Protein AF-A0A7C6IT35-F1 (afdb_monomer_lite)

Radius of gyration: 22.4 Å; chains: 1; bounding box: 52×46×60 Å

Secondary structure (DSSP, 8-state):
-TTHHHHHHSS-----SHHHHHHHHHHHHHHHHHHHHS--SSHHHHHHHH-GGGGGGSPPTTSPP-EEEEETTEEEEE-GGG-SS--HHHHHHHTTHHHHHTTT---EEEEEESB-EEEEEEEE---SSSSSTT-EEEEEEEESSBBSSSBHHHHTTT-SEEEEEE--TTTHHHHTHHHHHHHTTPPP-PPPPPPPPPS-EEEEEEESSEEEEESS--SSEEEETTEEEEES--SSPEEEEEEESSSEEEEEEEEETTS-TT--EEEEEEE-TT-EEEEEEEE-TTTSSEEEEE-

Foldseek 3Di:
DQLCCCQQALFGDDAPDLVSLVVRVVSVQQLVVVVVVDPDPHNNVVCCVVVVCSLQPFAAQPDDFAEWEDDPPDIDGDGPVNDPRHNPPVNVVVVCLVVVVVVVDADEQEFAFQQWEFRHFYFDDDPPDSHQNVGDGPGTDTDRQHQSYDHPVRSCVSDHHYDYDHHHPVCSCVRCVVVVCVVVVHDDDRDDDDDDNAPKKKKKFKDDQKFKDWPDADPDWDDDTRIIMHGPDDQDKIKIKIFGNAWFKMKMWMWMSQAPGPDTDMDIDTDHHRDIWIWIWGDDPPPGIIDIGTD

Sequence (295 aa):
PKSYYPWAGGTTPPDDSLAGSFASLFVKGFLWIITQLYDYPNAAQVVRQHIPSISNFLPTTEHQPYLVRKVKTARQFIPVSWMKHRNIMLEKLNRGFPQLLNKGINIVNIIGEGKSTITYIKVTKAPGDDLWVDGRPTGVIKTNNGDGTVTVPSARGIGGQSIAIKSNHTSLLNDGVYLIADALGARYVAMEMPEPIPERYISLLAKGPVSLNLLNPPARYYYMDKWIIIQDPGSTKYTLQVTGTGSGEFSLAADSNYLTFDKLQCLTSTITANETKEYTVQLKPFKGGVSLRKV

pLDDT: mean 84.19, std 11.36, range [46.53, 96.81]

Structure (mmCIF, N/CA/C/O backbone):
data_AF-A0A7C6IT35-F1
#
_entry.id   AF-A0A7C6IT35-F1
#
loop_
_atom_site.group_PDB
_atom_site.id
_atom_site.type_symbol
_atom_site.label_atom_id
_atom_site.label_alt_id
_atom_site.label_comp_id
_atom_site.label_asym_id
_atom_site.label_entity_id
_atom_site.label_seq_id
_atom_site.pdbx_PDB_ins_code
_atom_site.Cartn_x
_atom_site.Cartn_y
_atom_site.Cartn_z
_atom_site.occupancy
_atom_site.B_iso_or_equiv
_atom_site.auth_seq_id
_atom_site.auth_comp_id
_atom_site.auth_asym_id
_atom_site.auth_atom_id
_atom_site.pdbx_PDB_model_num
ATOM 1 N N . PRO A 1 1 ? 7.070 3.436 -6.624 1.00 84.44 1 PRO A N 1
ATOM 2 C CA . PRO A 1 1 ? 6.770 2.250 -5.784 1.00 84.44 1 PRO A CA 1
ATOM 3 C C . PRO A 1 1 ? 6.006 2.617 -4.507 1.00 84.44 1 PRO A C 1
ATOM 5 O O . PRO A 1 1 ? 6.534 3.283 -3.620 1.00 84.44 1 PRO A O 1
ATOM 8 N N . LYS A 1 2 ? 4.747 2.181 -4.440 1.00 87.00 2 LYS A N 1
ATOM 9 C CA . LYS A 1 2 ? 3.832 2.399 -3.309 1.00 87.00 2 LYS A CA 1
ATOM 10 C C . LYS A 1 2 ? 4.287 1.694 -2.016 1.00 87.00 2 LYS A C 1
ATOM 12 O O . LYS A 1 2 ? 4.083 2.227 -0.931 1.00 87.00 2 LYS A O 1
ATOM 17 N N . SER A 1 3 ? 4.991 0.569 -2.143 1.00 88.94 3 SER A N 1
ATOM 18 C CA . SER A 1 3 ? 5.559 -0.254 -1.057 1.00 88.94 3 SER A CA 1
ATOM 19 C C . SER A 1 3 ? 6.571 0.460 -0.153 1.00 88.94 3 SER A C 1
ATOM 21 O O . SER A 1 3 ? 6.769 0.052 0.990 1.00 88.94 3 SER A O 1
ATOM 23 N N . TYR A 1 4 ? 7.182 1.554 -0.620 1.00 93.00 4 TYR A N 1
ATOM 24 C CA . TYR A 1 4 ? 8.136 2.326 0.179 1.00 93.00 4 TYR A CA 1
ATOM 25 C C . TYR A 1 4 ? 7.499 2.926 1.442 1.00 93.00 4 TYR A C 1
ATOM 27 O O . TYR A 1 4 ? 8.130 2.952 2.492 1.00 93.00 4 TYR A O 1
ATOM 35 N N . TYR A 1 5 ? 6.241 3.367 1.359 1.00 91.12 5 TYR A N 1
ATOM 36 C CA . TYR A 1 5 ? 5.529 4.003 2.469 1.00 91.12 5 TYR A CA 1
ATOM 37 C C . TYR A 1 5 ? 5.332 3.065 3.669 1.00 91.12 5 TYR A C 1
ATOM 39 O O . TYR A 1 5 ? 5.776 3.420 4.767 1.00 91.12 5 TYR A O 1
ATOM 47 N N . PRO A 1 6 ? 4.743 1.864 3.497 1.00 88.31 6 PRO A N 1
ATOM 48 C CA . PRO A 1 6 ? 4.530 0.974 4.631 1.00 88.31 6 PRO A CA 1
ATOM 49 C C . PRO A 1 6 ? 5.852 0.431 5.166 1.00 88.31 6 PRO A C 1
ATOM 51 O O . PRO A 1 6 ? 6.028 0.348 6.377 1.00 88.31 6 PRO A O 1
ATOM 54 N N . TRP A 1 7 ? 6.825 0.148 4.296 1.00 92.88 7 TRP A N 1
ATOM 55 C CA . TRP A 1 7 ? 8.107 -0.408 4.724 1.00 92.88 7 TRP A CA 1
ATOM 56 C C . TRP A 1 7 ? 9.001 0.586 5.480 1.00 92.88 7 TRP A C 1
ATOM 58 O O . TRP A 1 7 ? 9.581 0.266 6.523 1.00 92.88 7 TRP A O 1
ATOM 68 N N . ALA A 1 8 ? 9.155 1.798 4.940 1.00 91.69 8 ALA A N 1
ATOM 69 C CA . ALA A 1 8 ? 10.071 2.794 5.486 1.00 91.69 8 ALA A CA 1
ATOM 70 C C . ALA A 1 8 ? 9.445 3.604 6.627 1.00 91.69 8 ALA A C 1
ATOM 72 O O . ALA A 1 8 ? 10.178 4.081 7.492 1.00 91.69 8 ALA A O 1
ATOM 73 N N . GLY A 1 9 ? 8.118 3.756 6.631 1.00 88.62 9 GLY A N 1
ATOM 74 C CA . GLY A 1 9 ? 7.413 4.651 7.544 1.00 88.62 9 GLY A CA 1
ATOM 75 C C . GLY A 1 9 ? 6.221 4.065 8.286 1.00 88.62 9 GLY A C 1
ATOM 76 O O . GLY A 1 9 ? 5.693 4.745 9.159 1.00 88.62 9 GLY A O 1
ATOM 77 N N . GLY A 1 10 ? 5.777 2.845 7.959 1.00 85.56 10 GLY A N 1
ATOM 78 C CA . GLY A 1 10 ? 4.578 2.267 8.570 1.00 85.56 10 GLY A CA 1
ATOM 79 C C . GLY A 1 10 ? 3.302 3.025 8.212 1.00 85.56 10 GLY A C 1
ATOM 80 O O . GLY A 1 10 ? 2.407 3.143 9.037 1.00 85.56 10 GLY A O 1
ATOM 81 N N . THR A 1 11 ? 3.240 3.596 7.010 1.00 83.31 11 THR A N 1
ATOM 82 C CA . THR A 1 11 ? 2.081 4.357 6.527 1.00 83.31 11 THR A CA 1
ATOM 83 C C . THR A 1 11 ? 1.718 3.942 5.105 1.00 83.31 11 THR A C 1
ATOM 85 O O . THR A 1 11 ? 2.397 3.135 4.480 1.00 83.31 11 THR A O 1
ATOM 88 N N . THR A 1 12 ? 0.641 4.485 4.562 1.00 80.06 12 THR A N 1
ATOM 89 C CA . THR A 1 12 ? 0.141 4.140 3.230 1.00 80.06 12 THR A CA 1
ATOM 90 C C . THR A 1 12 ? 0.481 5.245 2.228 1.00 80.06 12 THR A C 1
ATOM 92 O O . THR A 1 12 ? 0.505 6.417 2.606 1.00 80.06 12 THR A O 1
ATOM 95 N N . PRO A 1 13 ? 0.765 4.915 0.957 1.00 79.25 13 PRO A N 1
ATOM 96 C CA . PRO A 1 13 ? 1.005 5.919 -0.077 1.00 79.25 13 PRO A CA 1
ATOM 97 C C . PRO A 1 13 ? -0.240 6.790 -0.311 1.00 79.25 13 PRO A C 1
ATOM 99 O O . PRO A 1 13 ? -1.357 6.319 -0.099 1.00 79.25 13 PRO A O 1
ATOM 102 N N . PRO A 1 14 ? -0.078 8.024 -0.821 1.00 71.94 14 PRO A N 1
ATOM 103 C CA . PRO A 1 14 ? -1.198 8.765 -1.379 1.00 71.94 14 PRO A CA 1
ATOM 104 C C . PRO A 1 14 ? -1.695 8.024 -2.622 1.00 71.94 14 PRO A C 1
ATOM 106 O O . PRO A 1 14 ? -0.954 7.862 -3.597 1.00 71.94 14 PRO A O 1
ATOM 109 N N . ASP A 1 15 ? -2.931 7.548 -2.572 1.00 67.31 15 ASP A N 1
ATOM 110 C CA . ASP A 1 15 ? -3.557 6.821 -3.663 1.00 67.31 15 ASP A CA 1
ATOM 111 C C . ASP A 1 15 ? -5.007 7.267 -3.806 1.00 67.31 15 ASP A C 1
ATOM 113 O O . ASP A 1 15 ? -5.818 7.067 -2.908 1.00 67.31 15 ASP A O 1
ATOM 117 N N . ASP A 1 16 ? -5.305 7.885 -4.945 1.00 59.44 16 ASP A N 1
ATOM 118 C CA . ASP A 1 16 ? -6.640 8.395 -5.257 1.00 59.44 16 ASP A CA 1
ATOM 119 C C . ASP A 1 16 ? -7.508 7.303 -5.916 1.00 59.44 16 ASP A C 1
ATOM 121 O O . ASP A 1 16 ? -8.653 7.552 -6.281 1.00 59.44 16 ASP A O 1
ATOM 125 N N . SER A 1 17 ? -6.960 6.094 -6.114 1.00 62.25 17 SER A N 1
ATOM 126 C CA . SER A 1 17 ? -7.709 4.946 -6.623 1.00 62.25 17 SER A CA 1
ATOM 127 C C . SER A 1 17 ? -8.450 4.210 -5.503 1.00 62.25 17 SER A C 1
ATOM 129 O O . SER A 1 17 ? -7.989 4.126 -4.360 1.00 62.25 17 SER A O 1
ATOM 131 N N . LEU A 1 18 ? -9.592 3.614 -5.849 1.00 55.62 18 LEU A N 1
ATOM 132 C CA . LEU A 1 18 ? -10.426 2.837 -4.924 1.00 55.62 18 LEU A CA 1
ATOM 133 C C . LEU A 1 18 ? -9.682 1.632 -4.343 1.00 55.62 18 LEU A C 1
ATOM 135 O O . LEU A 1 18 ? -9.690 1.418 -3.133 1.00 55.62 18 LEU A O 1
ATOM 139 N N . ALA A 1 19 ? -8.965 0.895 -5.192 1.00 58.25 19 ALA A N 1
ATOM 140 C CA . ALA A 1 19 ? -8.128 -0.225 -4.772 1.00 58.25 19 ALA A CA 1
ATOM 141 C C . ALA A 1 19 ? -7.021 0.216 -3.801 1.00 58.25 19 ALA A C 1
ATOM 143 O O . ALA A 1 19 ? -6.744 -0.463 -2.813 1.00 58.25 19 ALA A O 1
ATOM 144 N N . GLY A 1 20 ? -6.425 1.387 -4.042 1.00 62.34 20 GLY A N 1
ATOM 145 C CA . GLY A 1 20 ? -5.465 2.004 -3.135 1.00 62.34 20 GLY A CA 1
ATOM 146 C C . GLY A 1 20 ? -6.053 2.401 -1.788 1.00 62.34 20 GLY A C 1
ATOM 147 O O . GLY A 1 20 ? -5.430 2.177 -0.751 1.00 62.34 20 GLY A O 1
ATOM 148 N N . SER A 1 21 ? -7.272 2.939 -1.797 1.00 62.06 21 SER A N 1
ATOM 149 C CA . SER A 1 21 ? -8.013 3.302 -0.586 1.00 62.06 21 SER A CA 1
ATOM 150 C C . SER A 1 21 ? -8.360 2.065 0.248 1.00 62.06 21 SER A C 1
ATOM 152 O O . SER A 1 21 ? -8.145 2.061 1.458 1.00 62.06 21 SER A O 1
ATOM 154 N N . PHE A 1 22 ? -8.802 0.978 -0.390 1.00 60.69 22 PHE A N 1
ATOM 155 C CA . PHE A 1 22 ? -9.055 -0.294 0.289 1.00 60.69 22 PHE A CA 1
ATOM 156 C C . PHE A 1 22 ? -7.775 -0.924 0.844 1.00 60.69 22 PHE A C 1
ATOM 158 O O . PHE A 1 22 ? -7.732 -1.299 2.012 1.00 60.69 22 PHE A O 1
ATOM 165 N N . ALA A 1 23 ? -6.694 -0.990 0.064 1.00 65.88 23 ALA A N 1
ATOM 166 C CA . ALA A 1 23 ? -5.410 -1.479 0.570 1.00 65.88 23 ALA A CA 1
ATOM 167 C C . ALA A 1 23 ? -4.899 -0.623 1.744 1.00 65.88 23 ALA A C 1
ATOM 169 O O . ALA A 1 23 ? -4.361 -1.152 2.719 1.00 65.88 23 ALA A O 1
ATOM 170 N N . SER A 1 24 ? -5.112 0.697 1.682 1.00 67.88 24 SER A N 1
ATOM 171 C CA . SER A 1 24 ? -4.797 1.617 2.774 1.00 67.88 24 SER A CA 1
ATOM 172 C C . SER A 1 24 ? -5.596 1.291 4.036 1.00 67.88 24 SER A C 1
ATOM 174 O O . SER A 1 24 ? -5.006 1.232 5.115 1.00 67.88 24 SER A O 1
ATOM 176 N N . LEU A 1 25 ? -6.895 0.996 3.909 1.00 65.06 25 LEU A N 1
ATOM 177 C CA . LEU A 1 25 ? -7.737 0.567 5.024 1.00 65.06 25 LEU A CA 1
ATOM 178 C C . LEU A 1 25 ? -7.186 -0.680 5.713 1.00 65.06 25 LEU A C 1
ATOM 180 O O . LEU A 1 25 ? -7.022 -0.676 6.931 1.00 65.06 25 LEU A O 1
ATOM 184 N N . PHE A 1 26 ? -6.908 -1.736 4.944 1.00 67.31 26 PHE A N 1
ATOM 185 C CA . PHE A 1 26 ? -6.400 -2.994 5.496 1.00 67.31 26 PHE A CA 1
ATOM 186 C C . PHE A 1 26 ? -5.107 -2.760 6.277 1.00 67.31 26 PHE A C 1
ATOM 188 O O . PHE A 1 26 ? -4.987 -3.203 7.417 1.00 67.31 26 PHE A O 1
ATOM 195 N N . VAL A 1 27 ? -4.166 -2.005 5.701 1.00 72.38 27 VAL A N 1
ATOM 196 C CA . VAL A 1 27 ? -2.895 -1.684 6.361 1.00 72.38 27 VAL A CA 1
ATOM 197 C C . VAL A 1 27 ? -3.121 -0.848 7.623 1.00 72.38 27 VAL A C 1
ATOM 199 O O . VAL A 1 27 ? -2.549 -1.162 8.661 1.00 72.38 27 VAL A O 1
ATOM 202 N N . LYS A 1 28 ? -3.975 0.180 7.584 1.00 71.88 28 LYS A N 1
ATOM 203 C CA . LYS A 1 28 ? -4.269 1.035 8.748 1.00 71.88 28 LYS A CA 1
ATOM 204 C C . LYS A 1 28 ? -4.965 0.274 9.872 1.00 71.88 28 LYS A C 1
ATOM 206 O O . LYS A 1 28 ? -4.543 0.379 11.020 1.00 71.88 28 LYS A O 1
ATOM 211 N N . GLY A 1 29 ? -6.012 -0.483 9.545 1.00 67.31 29 GLY A N 1
ATOM 212 C CA . GLY A 1 29 ? -6.750 -1.303 10.502 1.00 67.31 29 GLY A CA 1
ATOM 213 C C . GLY A 1 29 ? -5.827 -2.322 11.158 1.00 67.31 29 GLY A C 1
ATOM 214 O O . GLY A 1 29 ? -5.752 -2.378 12.381 1.00 67.31 29 GLY A O 1
ATOM 215 N N . PHE A 1 30 ? -5.034 -3.035 10.355 1.00 75.12 30 PHE A N 1
ATOM 216 C CA . PHE A 1 30 ? -4.022 -3.961 10.852 1.00 75.12 30 PHE A CA 1
ATOM 217 C C . PHE A 1 30 ? -3.012 -3.287 11.792 1.00 75.12 30 PHE A C 1
ATOM 219 O O . PHE A 1 30 ? -2.800 -3.755 12.911 1.00 75.12 30 PHE A O 1
ATOM 226 N N . LEU A 1 31 ? -2.414 -2.165 11.372 1.00 74.88 31 LEU A N 1
ATOM 227 C CA . LEU A 1 31 ? -1.440 -1.433 12.183 1.00 74.88 31 LEU A CA 1
ATOM 228 C C . LEU A 1 31 ? -2.047 -0.966 13.503 1.00 74.88 31 LEU A C 1
ATOM 230 O O . LEU A 1 31 ? -1.405 -1.080 14.547 1.00 74.88 31 LEU A O 1
ATOM 234 N N . TRP A 1 32 ? -3.289 -0.487 13.476 1.00 72.00 32 TRP A N 1
ATOM 235 C CA . TRP A 1 32 ? -3.993 -0.106 14.689 1.00 72.00 32 TRP A CA 1
ATOM 236 C C . TRP A 1 32 ? -4.182 -1.307 15.619 1.00 72.00 32 TRP A C 1
ATOM 238 O O . TRP A 1 32 ? -3.764 -1.223 16.765 1.00 72.00 32 TRP A O 1
ATOM 248 N N . ILE A 1 33 ? -4.691 -2.450 15.140 1.00 69.00 33 ILE A N 1
ATOM 249 C CA . ILE A 1 33 ? -4.870 -3.653 15.983 1.00 69.00 33 ILE A CA 1
ATOM 250 C C . ILE A 1 33 ? -3.558 -4.032 16.660 1.00 69.00 33 ILE A C 1
ATOM 252 O O . ILE A 1 33 ? -3.501 -4.182 17.878 1.00 69.00 33 ILE A O 1
ATOM 256 N N . ILE A 1 34 ? -2.492 -4.173 15.875 1.00 71.56 34 ILE A N 1
ATOM 257 C CA . ILE A 1 34 ? -1.230 -4.704 16.382 1.00 71.56 34 ILE A CA 1
ATOM 258 C C . ILE A 1 34 ? -0.554 -3.731 17.351 1.00 71.56 34 ILE A C 1
ATOM 260 O O . ILE A 1 34 ? -0.058 -4.171 18.384 1.00 71.56 34 ILE A O 1
ATOM 264 N N . THR A 1 35 ? -0.587 -2.422 17.079 1.00 72.62 35 THR A N 1
ATOM 265 C CA . THR A 1 35 ? -0.062 -1.407 18.019 1.00 72.62 35 THR A CA 1
ATOM 266 C C . THR A 1 35 ? -0.865 -1.320 19.314 1.00 72.62 35 THR A C 1
ATOM 268 O O . THR A 1 35 ? -0.354 -0.825 20.310 1.00 72.62 35 THR A O 1
ATOM 271 N N . GLN A 1 36 ? -2.110 -1.802 19.329 1.00 68.50 36 GLN A N 1
ATOM 272 C CA . GLN A 1 36 ? -2.873 -1.950 20.564 1.00 68.50 36 GLN A CA 1
ATOM 273 C C . GLN A 1 36 ? -2.561 -3.256 21.305 1.00 68.50 36 GLN A C 1
ATOM 275 O O . GLN A 1 36 ? -2.793 -3.325 22.510 1.00 68.50 36 GLN A O 1
ATOM 280 N N . LEU A 1 37 ? -2.129 -4.315 20.619 1.00 67.62 37 LEU A N 1
ATOM 281 C CA . LEU A 1 37 ? -1.837 -5.614 21.240 1.00 67.62 37 LEU A CA 1
ATOM 282 C C . LEU A 1 37 ? -0.410 -5.706 21.788 1.00 67.62 37 LEU A C 1
ATOM 284 O O . LEU A 1 37 ? -0.164 -6.493 22.698 1.00 67.62 37 LEU A O 1
ATOM 288 N N . TYR A 1 38 ? 0.509 -4.919 21.237 1.00 73.75 38 TYR A N 1
ATOM 289 C CA . TYR A 1 38 ? 1.933 -5.019 21.516 1.00 73.75 38 TYR A CA 1
ATOM 290 C C . TYR A 1 38 ? 2.584 -3.639 21.540 1.00 73.75 38 TYR A C 1
ATOM 292 O O . TYR A 1 38 ? 2.254 -2.771 20.727 1.00 73.75 38 TYR A O 1
ATOM 300 N N . ASP A 1 39 ? 3.579 -3.483 22.410 1.00 80.56 39 ASP A N 1
ATOM 301 C CA . ASP A 1 39 ? 4.385 -2.271 22.476 1.00 80.56 39 ASP A CA 1
ATOM 302 C C . ASP A 1 39 ? 5.398 -2.238 21.333 1.00 80.56 39 ASP A C 1
ATOM 304 O O . ASP A 1 39 ? 6.429 -2.914 21.335 1.00 80.56 39 ASP A O 1
ATOM 308 N N . TYR A 1 40 ? 5.087 -1.413 20.339 1.00 81.44 40 TYR A N 1
ATOM 309 C CA . TYR A 1 40 ? 5.960 -1.130 19.214 1.00 81.44 40 TYR A CA 1
ATOM 310 C C . TYR A 1 40 ? 6.423 0.323 19.246 1.00 81.44 40 TYR A C 1
ATOM 312 O O . TYR A 1 40 ? 5.598 1.222 19.403 1.00 81.44 40 TYR A O 1
ATOM 320 N N . PRO A 1 41 ? 7.716 0.602 18.995 1.00 80.44 41 PRO A N 1
ATOM 321 C CA . PRO A 1 41 ? 8.214 1.976 19.008 1.00 80.44 41 PRO A CA 1
ATOM 322 C C . PRO A 1 41 ? 7.689 2.802 17.822 1.00 80.44 41 PRO A C 1
ATOM 324 O O . PRO A 1 41 ? 7.719 4.027 17.869 1.00 80.44 41 PRO A O 1
ATOM 327 N N . ASN A 1 42 ? 7.235 2.158 16.738 1.00 82.31 42 ASN A N 1
ATOM 328 C CA . ASN A 1 42 ? 6.554 2.805 15.614 1.00 82.31 42 ASN A CA 1
ATOM 329 C C . ASN A 1 42 ? 5.828 1.786 14.714 1.00 82.31 42 ASN A C 1
ATOM 331 O O . ASN A 1 42 ? 6.120 0.591 14.726 1.00 82.31 42 ASN A O 1
ATOM 335 N N . ALA A 1 43 ? 4.927 2.280 13.862 1.00 82.06 43 ALA A N 1
ATOM 336 C CA . ALA A 1 43 ? 4.168 1.464 12.912 1.00 82.06 43 ALA A CA 1
ATOM 337 C C . ALA A 1 43 ? 5.045 0.761 11.853 1.00 82.06 43 ALA A C 1
ATOM 339 O O . ALA A 1 43 ? 4.683 -0.305 11.361 1.00 82.06 43 ALA A O 1
ATOM 340 N N . ALA A 1 44 ? 6.216 1.304 11.497 1.00 87.31 44 ALA A N 1
ATOM 341 C CA . ALA A 1 44 ? 7.093 0.643 10.525 1.00 87.31 44 ALA A CA 1
ATOM 342 C C . ALA A 1 44 ? 7.658 -0.671 11.081 1.00 87.31 44 ALA A C 1
ATOM 344 O O . ALA A 1 44 ? 7.800 -1.640 10.341 1.00 87.31 44 ALA A O 1
ATOM 345 N N . GLN A 1 45 ? 7.945 -0.728 12.384 1.00 88.25 45 GLN A N 1
ATOM 346 C CA . GLN A 1 45 ? 8.367 -1.956 13.061 1.00 88.25 45 GLN A CA 1
ATOM 347 C C . GLN A 1 45 ? 7.271 -3.024 13.020 1.00 88.25 45 GLN A C 1
ATOM 349 O O . GLN A 1 45 ? 7.569 -4.175 12.711 1.00 88.25 45 GLN A O 1
ATOM 354 N N . VAL A 1 46 ? 6.005 -2.636 13.206 1.00 87.06 46 VAL A N 1
ATOM 355 C CA . VAL A 1 46 ? 4.859 -3.543 13.034 1.00 87.06 46 VAL A CA 1
ATOM 356 C C . VAL A 1 46 ? 4.835 -4.136 11.628 1.00 87.06 46 VAL A C 1
ATOM 358 O O . VAL A 1 46 ? 4.778 -5.355 11.476 1.00 87.06 46 VAL A O 1
ATOM 361 N N . VAL A 1 47 ? 4.933 -3.287 10.597 1.00 88.25 47 VAL A N 1
ATOM 362 C CA . VAL A 1 47 ? 4.961 -3.742 9.198 1.00 88.25 47 VAL A CA 1
ATOM 363 C C . VAL A 1 47 ? 6.116 -4.710 8.959 1.00 88.25 47 VAL A C 1
ATOM 365 O O . VAL A 1 47 ? 5.915 -5.777 8.387 1.00 88.25 47 VAL A O 1
ATOM 368 N N . ARG A 1 48 ? 7.327 -4.360 9.401 1.00 90.12 48 ARG A N 1
ATOM 369 C CA . ARG A 1 48 ? 8.531 -5.165 9.156 1.00 90.12 48 ARG A CA 1
ATOM 370 C C . ARG A 1 48 ? 8.482 -6.522 9.857 1.00 90.12 48 ARG A C 1
ATOM 372 O O . ARG A 1 48 ? 8.995 -7.486 9.298 1.00 90.12 48 ARG A O 1
ATOM 379 N N . GLN A 1 49 ? 7.884 -6.598 11.046 1.00 90.31 49 GLN A N 1
ATOM 380 C CA . GLN A 1 49 ? 7.799 -7.842 11.811 1.00 90.31 49 GLN A CA 1
ATOM 381 C C . GLN A 1 49 ? 6.652 -8.746 11.357 1.00 90.31 49 GLN A C 1
ATOM 383 O O . GLN A 1 49 ? 6.855 -9.948 11.219 1.00 90.31 49 GLN A O 1
ATOM 388 N N . HIS A 1 50 ? 5.468 -8.188 11.093 1.00 85.50 50 HIS A N 1
ATOM 389 C CA . HIS A 1 50 ? 4.277 -8.997 10.808 1.00 85.50 50 HIS A CA 1
ATOM 390 C C . HIS A 1 50 ? 3.951 -9.139 9.323 1.00 85.50 50 HIS A C 1
ATOM 392 O O . HIS A 1 50 ? 3.279 -10.087 8.929 1.00 85.50 50 HIS A O 1
ATOM 398 N N . ILE A 1 51 ? 4.426 -8.218 8.483 1.00 87.00 51 ILE A N 1
ATOM 399 C CA . ILE A 1 51 ? 4.219 -8.255 7.029 1.00 87.00 51 ILE A CA 1
ATOM 400 C C . ILE A 1 51 ? 5.565 -8.068 6.302 1.00 87.00 51 ILE A C 1
ATOM 402 O O . ILE A 1 51 ? 5.721 -7.163 5.471 1.00 87.00 51 ILE A O 1
ATOM 406 N N . PRO A 1 52 ? 6.574 -8.925 6.574 1.00 90.19 52 PRO A N 1
ATOM 407 C CA . PRO A 1 52 ? 7.899 -8.802 5.964 1.00 90.19 52 PRO A CA 1
ATOM 408 C C . PRO A 1 52 ? 7.856 -8.900 4.432 1.00 90.19 52 PRO A C 1
ATOM 410 O O . PRO A 1 52 ? 8.718 -8.341 3.752 1.00 90.19 52 PRO A O 1
ATOM 413 N N . SER A 1 53 ? 6.822 -9.545 3.876 1.00 89.19 53 SER A N 1
ATOM 414 C CA . SER A 1 53 ? 6.582 -9.655 2.434 1.00 89.19 53 SER A CA 1
ATOM 415 C C . SER A 1 53 ? 6.456 -8.302 1.729 1.00 89.19 53 SER A C 1
ATOM 417 O O . SER A 1 53 ? 6.744 -8.226 0.538 1.00 89.19 53 SER A O 1
ATOM 419 N N . ILE A 1 54 ? 6.128 -7.212 2.439 1.00 89.12 54 ILE A N 1
ATOM 420 C CA . ILE A 1 54 ? 6.120 -5.858 1.863 1.00 89.12 54 ILE A CA 1
ATOM 421 C C . ILE A 1 54 ? 7.499 -5.472 1.300 1.00 89.12 54 ILE A C 1
ATOM 423 O O . ILE A 1 54 ? 7.574 -4.790 0.274 1.00 89.12 54 ILE A O 1
ATOM 427 N N . SER A 1 55 ? 8.594 -5.950 1.905 1.00 92.88 55 SER A N 1
ATOM 428 C CA . SER A 1 55 ? 9.950 -5.712 1.386 1.00 92.88 55 SER A CA 1
ATOM 429 C C . SER A 1 55 ? 10.185 -6.299 -0.006 1.00 92.88 55 SER A C 1
ATOM 431 O O . SER A 1 55 ? 10.941 -5.726 -0.791 1.00 92.88 55 SER A O 1
ATOM 433 N N . ASN A 1 56 ? 9.474 -7.375 -0.355 1.00 92.94 56 ASN A N 1
ATOM 434 C CA . ASN A 1 56 ? 9.567 -8.030 -1.660 1.00 92.94 56 ASN A CA 1
ATOM 435 C C . ASN A 1 56 ? 8.875 -7.233 -2.778 1.00 92.94 56 ASN A C 1
ATOM 437 O O . ASN A 1 56 ? 8.956 -7.617 -3.941 1.00 92.94 56 ASN A O 1
ATOM 441 N N . PHE A 1 57 ? 8.210 -6.122 -2.450 1.00 90.56 57 PHE A N 1
ATOM 442 C CA . PHE A 1 57 ? 7.651 -5.181 -3.424 1.00 90.56 57 PHE A CA 1
ATOM 443 C C . PHE A 1 57 ? 8.483 -3.902 -3.549 1.00 90.56 57 PHE A C 1
ATOM 445 O O . PHE A 1 57 ? 8.077 -2.961 -4.238 1.00 90.56 57 PHE A O 1
ATOM 452 N N . LEU A 1 58 ? 9.613 -3.800 -2.845 1.00 93.62 58 LEU A N 1
ATOM 453 C CA . LEU A 1 58 ? 10.543 -2.694 -3.051 1.00 93.62 58 LEU A CA 1
ATOM 454 C C . LEU A 1 58 ? 11.247 -2.847 -4.413 1.00 93.62 58 LEU A C 1
ATOM 456 O O . LEU A 1 58 ? 11.282 -3.941 -4.984 1.00 93.62 58 LEU A O 1
ATOM 460 N N . PRO A 1 59 ? 11.812 -1.768 -4.966 1.00 92.62 59 PRO A N 1
ATOM 461 C CA . PRO A 1 59 ? 12.652 -1.886 -6.152 1.00 92.62 59 PRO A CA 1
ATOM 462 C C . PRO A 1 59 ? 13.999 -2.561 -5.869 1.00 92.62 59 PRO A C 1
ATOM 464 O O . PRO A 1 59 ? 14.497 -2.535 -4.740 1.00 92.62 59 PRO A O 1
ATOM 467 N N . THR A 1 60 ? 14.586 -3.142 -6.915 1.00 92.88 60 THR A N 1
ATOM 468 C CA . THR A 1 60 ? 15.953 -3.684 -6.918 1.00 92.88 60 THR A CA 1
ATOM 469 C C . THR A 1 60 ? 16.965 -2.632 -7.368 1.00 92.88 60 THR A C 1
ATOM 471 O O . THR A 1 60 ? 16.595 -1.554 -7.841 1.00 92.88 60 THR A O 1
ATOM 474 N N . THR A 1 61 ? 18.253 -2.955 -7.270 1.00 93.12 61 THR A N 1
ATOM 475 C CA . THR A 1 61 ? 19.360 -2.104 -7.725 1.00 93.12 61 THR A CA 1
ATOM 476 C C . THR A 1 61 ? 19.322 -1.735 -9.206 1.00 93.12 61 THR A C 1
ATOM 478 O O . THR A 1 61 ? 19.830 -0.678 -9.572 1.00 93.12 61 THR A O 1
ATOM 481 N N . GLU A 1 62 ? 18.707 -2.564 -10.049 1.00 87.94 62 GLU A N 1
ATOM 482 C CA . GLU A 1 62 ? 18.583 -2.334 -11.495 1.00 87.94 62 GLU A CA 1
ATOM 483 C C . GLU A 1 62 ? 17.430 -1.379 -11.838 1.00 87.94 62 GLU A C 1
ATOM 485 O O . GLU A 1 62 ? 17.334 -0.876 -12.960 1.00 87.94 62 GLU A O 1
ATOM 490 N N . HIS A 1 63 ? 16.533 -1.118 -10.885 1.00 90.06 63 HIS A N 1
ATOM 491 C CA . HIS A 1 63 ? 15.405 -0.229 -11.100 1.00 90.06 63 HIS A CA 1
ATOM 492 C C . HIS A 1 63 ? 15.865 1.235 -11.168 1.00 90.06 63 HIS A C 1
ATOM 494 O O . HIS A 1 63 ? 16.703 1.696 -10.391 1.00 90.06 63 HIS A O 1
ATOM 500 N N . GLN A 1 64 ? 15.245 2.009 -12.062 1.00 90.56 64 GLN A N 1
ATOM 501 C CA . GLN A 1 64 ? 15.510 3.443 -12.187 1.00 90.56 64 GLN A CA 1
ATOM 502 C C . GLN A 1 64 ? 15.233 4.196 -10.869 1.00 90.56 64 GLN A C 1
ATOM 504 O O . GLN A 1 64 ? 14.325 3.822 -10.119 1.00 90.56 64 GLN A O 1
ATOM 509 N N . PRO A 1 65 ? 15.962 5.282 -10.562 1.00 93.75 65 PRO A N 1
ATOM 510 C CA . PRO A 1 65 ? 15.721 6.060 -9.352 1.00 93.75 65 PRO A CA 1
ATOM 511 C C . PRO A 1 65 ? 14.258 6.498 -9.218 1.00 93.75 65 PRO A C 1
ATOM 513 O O . PRO A 1 65 ? 13.687 7.082 -10.138 1.00 93.75 65 PRO A O 1
ATOM 516 N N . TYR A 1 66 ? 13.659 6.253 -8.052 1.00 94.19 66 TYR A N 1
ATOM 517 C CA . TYR A 1 66 ? 12.261 6.609 -7.784 1.00 94.19 66 TYR A CA 1
ATOM 518 C C . TYR A 1 66 ? 12.090 7.614 -6.641 1.00 94.19 66 TYR A C 1
ATOM 520 O O . TYR A 1 66 ? 11.020 8.212 -6.510 1.00 94.19 66 TYR A O 1
ATOM 528 N N . LEU A 1 67 ? 13.121 7.818 -5.819 1.00 95.88 67 LEU A N 1
ATOM 529 C CA . LEU A 1 67 ? 13.156 8.887 -4.828 1.00 95.88 67 LEU A CA 1
ATOM 530 C C . LEU A 1 67 ? 13.863 10.106 -5.419 1.00 95.88 67 LEU A C 1
ATOM 532 O O . LEU A 1 67 ? 14.935 9.996 -6.019 1.00 95.88 67 LEU A O 1
ATOM 536 N N . VAL A 1 68 ? 13.260 11.279 -5.236 1.00 95.88 68 VAL A N 1
ATOM 537 C CA . VAL A 1 68 ? 13.809 12.550 -5.708 1.00 95.88 68 VAL A CA 1
ATOM 538 C C . VAL A 1 68 ? 13.771 13.591 -4.601 1.00 95.88 68 VAL A C 1
ATOM 540 O O . VAL A 1 68 ? 12.743 13.798 -3.957 1.00 95.88 68 VAL A O 1
ATOM 543 N N . ARG A 1 69 ? 14.885 14.292 -4.398 1.00 93.50 69 ARG A N 1
ATOM 544 C CA . ARG A 1 69 ? 14.962 15.438 -3.486 1.00 93.50 69 ARG A CA 1
ATOM 545 C C . ARG A 1 69 ? 15.359 16.700 -4.232 1.00 93.50 69 ARG A C 1
ATOM 547 O O . ARG A 1 69 ? 16.062 16.650 -5.241 1.00 93.50 69 ARG A O 1
ATOM 554 N N . LYS A 1 70 ? 14.914 17.847 -3.730 1.00 90.06 70 LYS A N 1
ATOM 555 C CA . LYS A 1 70 ? 15.338 19.150 -4.246 1.00 90.06 70 LYS A CA 1
ATOM 556 C C . LYS A 1 70 ? 16.665 19.533 -3.592 1.00 90.06 70 LYS A C 1
ATOM 558 O O . LYS A 1 70 ? 16.766 19.523 -2.369 1.00 90.06 70 LYS A O 1
ATOM 563 N N . VAL A 1 71 ? 17.660 19.884 -4.400 1.00 85.75 71 VAL A N 1
ATOM 564 C CA . VAL A 1 71 ? 18.938 20.442 -3.941 1.00 85.75 71 VAL A CA 1
ATOM 565 C C . VAL A 1 71 ? 19.125 21.776 -4.645 1.00 85.75 71 VAL A C 1
ATOM 567 O O . VAL A 1 71 ? 19.327 21.818 -5.857 1.00 85.75 71 VAL A O 1
ATOM 570 N N . LYS A 1 72 ? 19.015 22.877 -3.892 1.00 84.81 72 LYS A N 1
ATOM 571 C CA . LYS A 1 72 ? 18.954 24.240 -4.447 1.00 84.81 72 LYS A CA 1
ATOM 572 C C . LYS A 1 72 ? 17.845 24.339 -5.511 1.00 84.81 72 LYS A C 1
ATOM 574 O O . LYS A 1 72 ? 16.669 24.200 -5.178 1.00 84.81 72 LYS A O 1
ATOM 579 N N . THR A 1 73 ? 18.199 24.544 -6.777 1.00 82.25 73 THR A N 1
ATOM 580 C CA . THR A 1 73 ? 17.276 24.627 -7.920 1.00 82.25 73 THR A CA 1
ATOM 581 C C . THR A 1 73 ? 17.118 23.305 -8.678 1.00 82.25 73 THR A C 1
ATOM 583 O O . THR A 1 73 ? 16.174 23.166 -9.451 1.00 82.25 73 THR A O 1
ATOM 586 N N . ALA A 1 74 ? 17.983 22.315 -8.436 1.00 86.88 74 ALA A N 1
ATOM 587 C CA . ALA A 1 74 ? 18.015 21.059 -9.177 1.00 86.88 74 ALA A CA 1
ATOM 588 C C . ALA A 1 74 ? 17.274 19.919 -8.459 1.00 86.88 74 ALA A C 1
ATOM 590 O O . ALA A 1 74 ? 17.063 19.928 -7.241 1.00 86.88 74 ALA A O 1
ATOM 591 N N . ARG A 1 75 ? 16.892 18.901 -9.237 1.00 90.94 75 ARG A N 1
ATOM 592 C CA . ARG A 1 75 ? 16.389 17.622 -8.726 1.00 90.94 75 ARG A CA 1
ATOM 593 C C . ARG A 1 75 ? 17.550 16.644 -8.626 1.00 90.94 75 ARG A C 1
ATOM 595 O O . ARG A 1 75 ? 18.223 16.390 -9.617 1.00 90.94 75 ARG A O 1
ATOM 602 N N . GLN A 1 76 ? 17.753 16.082 -7.443 1.00 93.69 76 GLN A N 1
ATOM 603 C CA . GLN A 1 76 ? 18.671 14.974 -7.235 1.00 93.69 76 GLN A CA 1
ATOM 604 C C . GLN A 1 76 ? 17.867 13.684 -7.109 1.00 93.69 76 GLN A C 1
ATOM 606 O O . GLN A 1 76 ? 17.057 13.536 -6.191 1.00 93.69 76 GLN A O 1
ATOM 611 N N . PHE A 1 77 ? 18.111 12.760 -8.030 1.00 95.19 77 PHE A N 1
ATOM 612 C CA . PHE A 1 77 ? 17.586 11.404 -7.978 1.00 95.19 77 PHE A CA 1
ATOM 613 C C . PHE A 1 77 ? 18.469 10.545 -7.074 1.00 95.19 77 PHE A C 1
ATOM 615 O O . PHE A 1 77 ? 19.693 10.657 -7.127 1.00 95.19 77 PHE A O 1
ATOM 622 N N . ILE A 1 78 ? 17.852 9.719 -6.231 1.00 95.12 78 ILE A N 1
ATOM 623 C CA . ILE A 1 78 ? 18.555 8.810 -5.320 1.00 95.12 78 ILE A CA 1
ATOM 624 C C . ILE A 1 78 ? 18.567 7.419 -5.972 1.00 95.12 78 ILE A C 1
ATOM 626 O O . ILE A 1 78 ? 17.494 6.829 -6.133 1.00 95.12 78 ILE A O 1
ATOM 630 N N . PRO A 1 79 ? 19.737 6.901 -6.389 1.00 95.88 79 PRO A N 1
ATOM 631 C CA . PRO A 1 79 ? 19.854 5.551 -6.931 1.00 95.88 79 PRO A CA 1
ATOM 632 C C . PRO A 1 79 ? 19.417 4.498 -5.915 1.00 95.88 79 PRO A C 1
ATOM 634 O O . PRO A 1 79 ? 19.752 4.609 -4.736 1.00 95.88 79 PRO A O 1
ATOM 637 N N . VAL A 1 80 ? 18.733 3.441 -6.369 1.00 95.25 80 VAL A N 1
ATOM 638 C CA . VAL A 1 80 ? 18.292 2.347 -5.481 1.00 95.25 80 VAL A CA 1
ATOM 639 C C . VAL A 1 80 ? 19.485 1.620 -4.853 1.00 95.25 80 VAL A C 1
ATOM 641 O O . VAL A 1 80 ? 19.418 1.191 -3.707 1.00 95.25 80 VAL A O 1
ATOM 644 N N . SER A 1 81 ? 20.622 1.571 -5.550 1.00 95.06 81 SER A N 1
ATOM 645 C CA . SER A 1 81 ? 21.885 1.036 -5.027 1.00 95.06 81 SER A CA 1
ATOM 646 C C . SER A 1 81 ? 22.444 1.779 -3.813 1.00 95.06 81 SER A C 1
ATOM 648 O O . SER A 1 81 ? 23.291 1.229 -3.116 1.00 95.06 81 SER A O 1
ATOM 650 N N . TRP A 1 82 ? 21.984 3.001 -3.537 1.00 94.44 82 TRP A N 1
ATOM 651 C CA . TRP A 1 82 ? 22.381 3.773 -2.355 1.00 94.44 82 TRP A CA 1
ATOM 652 C C . TRP A 1 82 ? 21.357 3.686 -1.220 1.00 94.44 82 TRP A C 1
ATOM 654 O O . TRP A 1 82 ? 21.563 4.283 -0.166 1.00 94.44 82 TRP A O 1
ATOM 664 N N . MET A 1 83 ? 20.246 2.981 -1.434 1.00 94.25 83 MET A N 1
ATOM 665 C CA . MET A 1 83 ? 19.153 2.887 -0.476 1.00 94.25 83 MET A CA 1
ATOM 666 C C . MET A 1 83 ? 19.348 1.704 0.476 1.00 94.25 83 MET A C 1
ATOM 668 O O . MET A 1 83 ? 19.740 0.609 0.068 1.00 94.25 83 MET A O 1
ATOM 672 N N . LYS A 1 84 ? 19.011 1.903 1.754 1.00 93.12 84 LYS A N 1
ATOM 673 C CA . LYS A 1 84 ? 18.928 0.839 2.765 1.00 93.12 84 LYS A CA 1
ATOM 674 C C . LYS A 1 84 ? 17.768 -0.101 2.450 1.00 93.12 84 LYS A C 1
ATOM 676 O O . LYS A 1 84 ? 17.900 -1.317 2.584 1.00 93.12 84 LYS A O 1
ATOM 681 N N . HIS A 1 85 ? 16.617 0.448 2.064 1.00 92.81 85 HIS A N 1
ATOM 682 C CA . HIS A 1 85 ? 15.425 -0.333 1.759 1.00 92.81 85 HIS A CA 1
ATOM 683 C C . HIS A 1 85 ? 15.380 -0.712 0.279 1.00 92.81 85 HIS A C 1
ATOM 685 O O . HIS A 1 85 ? 15.102 0.119 -0.583 1.00 92.81 85 HIS A O 1
ATOM 691 N N . ARG A 1 86 ? 15.619 -1.996 0.006 1.00 94.50 86 ARG A N 1
ATOM 692 C CA . ARG A 1 86 ? 15.671 -2.581 -1.337 1.00 94.50 86 ARG A CA 1
ATOM 693 C C . ARG A 1 86 ? 15.198 -4.028 -1.321 1.00 94.50 86 ARG A C 1
ATOM 695 O O . ARG A 1 86 ? 15.172 -4.672 -0.270 1.00 94.50 86 ARG A O 1
ATOM 702 N N . ASN A 1 87 ? 14.828 -4.537 -2.485 1.00 95.06 87 ASN A N 1
ATOM 703 C CA . ASN A 1 87 ? 14.285 -5.881 -2.624 1.00 95.06 87 ASN A CA 1
ATOM 704 C C . ASN A 1 87 ? 15.382 -6.929 -2.802 1.00 95.06 87 ASN A C 1
ATOM 706 O O . ASN A 1 87 ? 15.686 -7.372 -3.907 1.00 95.06 87 ASN A O 1
ATOM 710 N N . ILE A 1 88 ? 15.962 -7.341 -1.675 1.00 93.94 88 ILE A N 1
ATOM 711 C CA . ILE A 1 88 ? 17.048 -8.329 -1.628 1.00 93.94 88 ILE A CA 1
ATOM 712 C C . ILE A 1 88 ? 16.624 -9.680 -2.217 1.00 93.94 88 ILE A C 1
ATOM 714 O O . ILE A 1 88 ? 17.446 -10.387 -2.799 1.00 93.94 88 ILE A O 1
ATOM 718 N N . MET A 1 89 ? 15.355 -10.059 -2.052 1.00 93.75 89 MET A N 1
ATOM 719 C CA . MET A 1 89 ? 14.830 -11.319 -2.575 1.00 93.75 89 MET A CA 1
ATOM 720 C C . MET A 1 89 ? 14.851 -11.318 -4.107 1.00 93.75 89 MET A C 1
ATOM 722 O O . MET A 1 89 ? 15.464 -12.202 -4.708 1.00 93.75 89 MET A O 1
ATOM 726 N N . LEU A 1 90 ? 14.279 -10.288 -4.735 1.00 91.12 90 LEU A N 1
ATOM 727 C CA . LEU A 1 90 ? 14.249 -10.172 -6.191 1.00 91.12 90 LEU A CA 1
ATOM 728 C C . LEU A 1 90 ? 15.640 -9.900 -6.778 1.00 91.12 90 LEU A C 1
ATOM 730 O O . LEU A 1 90 ? 15.966 -10.450 -7.820 1.00 91.12 90 LEU A O 1
ATOM 734 N N . GLU A 1 91 ? 16.506 -9.153 -6.086 1.00 92.38 91 GLU A N 1
ATOM 735 C CA . GLU A 1 91 ? 17.916 -9.003 -6.483 1.00 92.38 91 GLU A CA 1
ATOM 736 C C . GLU A 1 91 ? 18.629 -10.359 -6.593 1.00 92.38 91 GLU A C 1
ATOM 738 O O . GLU A 1 91 ? 19.398 -10.587 -7.527 1.00 92.38 91 GLU A O 1
ATOM 743 N N . LYS A 1 92 ? 18.381 -11.285 -5.654 1.00 91.50 92 LYS A N 1
ATOM 744 C CA . LYS A 1 92 ? 18.946 -12.641 -5.717 1.00 91.50 92 LYS A CA 1
ATOM 745 C C . LYS A 1 92 ? 18.377 -13.432 -6.894 1.00 91.50 92 LYS A C 1
ATOM 747 O O . LYS A 1 92 ? 19.148 -14.106 -7.571 1.00 91.50 92 LYS A O 1
ATOM 752 N N . LEU A 1 93 ? 17.072 -13.327 -7.155 1.00 87.75 93 LEU A N 1
ATOM 753 C CA . LEU A 1 93 ? 16.433 -13.983 -8.302 1.00 87.75 93 LEU A CA 1
ATOM 754 C C . LEU A 1 93 ? 16.967 -13.453 -9.639 1.00 87.75 93 LEU A C 1
ATOM 756 O O . LEU A 1 93 ? 17.294 -14.241 -10.526 1.00 87.75 93 LEU A O 1
ATOM 760 N N . ASN A 1 94 ? 17.135 -12.134 -9.761 1.00 86.69 94 ASN A N 1
ATOM 761 C CA . ASN A 1 94 ? 17.603 -11.481 -10.984 1.00 86.69 94 ASN A CA 1
ATOM 762 C C . ASN A 1 94 ? 18.991 -11.971 -11.423 1.00 86.69 94 ASN A C 1
ATOM 764 O O . ASN A 1 94 ? 19.271 -12.019 -12.618 1.00 86.69 94 ASN A O 1
ATOM 768 N N . ARG A 1 95 ? 19.848 -12.414 -10.491 1.00 87.12 95 ARG A N 1
ATOM 769 C CA . ARG A 1 95 ? 21.173 -12.979 -10.821 1.00 87.12 95 ARG A CA 1
ATOM 770 C C . ARG A 1 95 ? 21.092 -14.253 -11.665 1.00 87.12 95 ARG A C 1
ATOM 772 O O . ARG A 1 95 ? 21.994 -14.502 -12.456 1.00 87.12 95 ARG A O 1
ATOM 779 N N . GLY A 1 96 ? 20.031 -15.047 -11.509 1.00 82.38 96 GLY A N 1
ATOM 780 C CA . GLY A 1 96 ? 19.788 -16.252 -12.311 1.00 82.38 96 GLY A CA 1
ATOM 781 C C . GLY A 1 96 ? 18.990 -15.992 -13.591 1.00 82.38 96 GLY A C 1
ATOM 782 O O . GLY A 1 96 ? 18.871 -16.877 -14.435 1.00 82.38 96 GLY A O 1
ATOM 783 N N . PHE A 1 97 ? 18.446 -14.785 -13.765 1.00 79.69 97 PHE A N 1
ATOM 784 C CA . PHE A 1 97 ? 17.509 -14.479 -14.844 1.00 79.69 97 PHE A CA 1
ATOM 785 C C . PHE A 1 97 ? 18.086 -14.664 -16.262 1.00 79.69 97 PHE A C 1
ATOM 787 O O . PHE A 1 97 ? 17.411 -15.280 -17.090 1.00 79.69 97 PHE A O 1
ATOM 794 N N . PRO A 1 98 ? 19.343 -14.268 -16.564 1.00 79.31 98 PRO A N 1
ATOM 795 C CA . PRO A 1 98 ? 19.927 -14.506 -17.888 1.00 79.31 98 PRO A CA 1
ATOM 796 C C . PRO A 1 98 ? 19.976 -15.991 -18.280 1.00 79.31 98 PRO A C 1
ATOM 798 O O . PRO A 1 98 ? 19.774 -16.345 -19.438 1.00 79.31 98 PRO A O 1
ATOM 801 N N . GLN A 1 99 ? 20.192 -16.883 -17.309 1.00 80.75 99 GLN A N 1
ATOM 802 C CA . GLN A 1 99 ? 20.242 -18.330 -17.544 1.00 80.75 99 GLN A CA 1
ATOM 803 C C . GLN A 1 99 ? 18.861 -18.900 -17.888 1.00 80.75 99 GLN A C 1
ATOM 805 O O . GLN A 1 99 ? 18.772 -19.913 -18.576 1.00 80.75 99 GLN A O 1
ATOM 810 N N . LEU A 1 100 ? 17.789 -18.257 -17.414 1.00 74.38 100 LEU A N 1
ATOM 811 C CA . LEU A 1 100 ? 16.408 -18.628 -17.706 1.00 74.38 100 LEU A CA 1
ATOM 812 C C . LEU A 1 100 ? 16.010 -18.199 -19.125 1.00 74.38 100 LEU A C 1
ATOM 814 O O . LEU A 1 100 ? 15.444 -19.004 -19.860 1.00 74.38 100 LEU A O 1
ATOM 818 N N . LEU A 1 101 ? 16.389 -16.986 -19.544 1.00 75.44 101 LEU A N 1
ATOM 819 C CA . LEU A 1 101 ? 16.165 -16.503 -20.914 1.00 75.44 101 LEU A CA 1
ATOM 820 C C . LEU A 1 101 ? 16.859 -17.382 -21.967 1.00 75.44 101 LEU A C 1
ATOM 822 O O . LEU A 1 101 ? 16.288 -17.665 -23.018 1.00 75.44 101 LEU A O 1
ATOM 826 N N . ASN A 1 102 ? 18.051 -17.894 -21.655 1.00 77.62 102 ASN A N 1
ATOM 827 C CA . ASN A 1 102 ? 18.823 -18.754 -22.557 1.00 77.62 102 ASN A CA 1
ATOM 828 C C . ASN A 1 102 ? 18.205 -20.148 -22.795 1.00 77.62 102 ASN A C 1
ATOM 830 O O . ASN A 1 102 ? 18.736 -20.915 -23.594 1.00 77.62 102 ASN A O 1
ATOM 834 N N . LYS A 1 103 ? 17.091 -20.496 -22.133 1.00 83.12 103 LYS A N 1
ATOM 835 C CA . LYS A 1 103 ? 16.378 -21.774 -22.321 1.00 83.12 103 LYS A CA 1
ATOM 836 C C . LYS A 1 103 ? 15.287 -21.729 -23.400 1.00 83.12 103 LYS A C 1
ATOM 838 O O . LYS A 1 103 ? 14.493 -22.659 -23.482 1.00 83.12 103 LYS A O 1
ATOM 843 N N . GLY A 1 104 ? 15.228 -20.665 -24.206 1.00 81.44 104 GLY A N 1
ATOM 844 C CA . GLY A 1 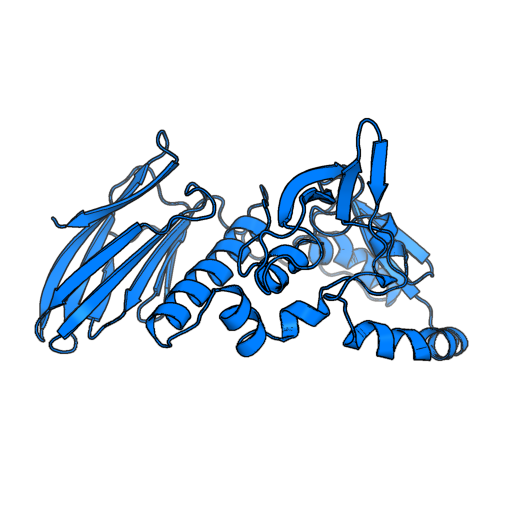104 ? 14.235 -20.531 -25.280 1.00 81.44 104 GLY A CA 1
ATOM 845 C C . GLY A 1 104 ? 12.816 -20.258 -24.773 1.00 81.44 104 GLY A C 1
ATOM 846 O O . GLY A 1 104 ? 11.845 -20.658 -25.407 1.00 81.44 104 GLY A O 1
ATOM 847 N N . ILE A 1 105 ? 12.686 -19.612 -23.610 1.00 85.44 105 ILE A N 1
ATOM 848 C CA . ILE A 1 105 ? 11.385 -19.255 -23.036 1.00 85.44 105 ILE A CA 1
ATOM 849 C C . ILE A 1 105 ? 10.856 -18.007 -23.744 1.00 85.44 105 ILE A C 1
ATOM 851 O O . ILE A 1 105 ? 11.476 -16.944 -23.693 1.00 85.44 105 ILE A O 1
ATOM 855 N N . ASN A 1 106 ? 9.680 -18.128 -24.356 1.00 85.88 106 ASN A N 1
ATOM 856 C CA . ASN A 1 106 ? 8.969 -16.994 -24.934 1.00 85.88 106 ASN A CA 1
ATOM 857 C C . ASN A 1 106 ? 8.268 -16.202 -23.826 1.00 85.88 106 ASN A C 1
ATOM 859 O O . ASN A 1 106 ? 7.453 -16.746 -23.084 1.00 85.88 106 ASN A O 1
ATOM 863 N N . ILE A 1 107 ? 8.585 -14.911 -23.726 1.00 88.00 107 ILE A N 1
ATOM 864 C CA . ILE A 1 107 ? 7.994 -14.002 -22.741 1.00 88.00 107 ILE A CA 1
ATOM 865 C C . ILE A 1 107 ? 7.050 -13.039 -23.454 1.00 88.00 107 ILE A C 1
ATOM 867 O O . ILE A 1 107 ? 7.458 -12.332 -24.381 1.00 88.00 107 ILE A O 1
ATOM 871 N N . VAL A 1 108 ? 5.806 -12.992 -22.973 1.00 91.69 108 VAL A N 1
ATOM 872 C CA . VAL A 1 108 ? 4.786 -12.022 -23.378 1.00 91.69 108 VAL A CA 1
ATOM 873 C C . VAL A 1 108 ? 4.389 -11.200 -22.154 1.00 91.69 108 VAL A C 1
ATOM 875 O O . VAL A 1 108 ? 3.839 -11.725 -21.189 1.00 91.69 108 VAL A O 1
ATOM 878 N N . ASN A 1 109 ? 4.658 -9.899 -22.200 1.00 92.88 109 ASN A N 1
ATOM 879 C CA . ASN A 1 109 ? 4.279 -8.946 -21.164 1.00 92.88 109 ASN A CA 1
ATOM 880 C C . ASN A 1 109 ? 2.958 -8.285 -21.542 1.00 92.88 109 ASN A C 1
ATOM 882 O O . ASN A 1 109 ? 2.910 -7.500 -22.490 1.00 92.88 109 ASN A O 1
ATOM 886 N N . ILE A 1 110 ? 1.908 -8.549 -20.773 1.00 95.44 110 ILE A N 1
ATOM 887 C CA . ILE A 1 110 ? 0.631 -7.836 -20.873 1.00 95.44 110 ILE A CA 1
ATOM 888 C C . ILE A 1 110 ? 0.658 -6.705 -19.843 1.00 95.44 110 ILE A C 1
ATOM 890 O O . ILE A 1 110 ? 0.821 -6.949 -18.649 1.00 95.44 110 ILE A O 1
ATOM 894 N N . ILE A 1 111 ? 0.566 -5.460 -20.307 1.00 95.69 111 ILE A N 1
ATOM 895 C CA . ILE A 1 111 ? 0.855 -4.264 -19.507 1.00 95.69 111 ILE A CA 1
ATOM 896 C C . ILE A 1 111 ? -0.343 -3.316 -19.543 1.00 95.69 111 ILE A C 1
ATOM 898 O O . ILE A 1 111 ? -0.822 -2.960 -20.615 1.00 95.69 111 ILE A O 1
ATOM 902 N N . GLY A 1 112 ? -0.801 -2.850 -18.382 1.00 94.81 112 GLY A N 1
ATOM 903 C CA . GLY A 1 112 ? -1.816 -1.799 -18.310 1.00 94.81 112 GLY A CA 1
ATOM 904 C C . GLY A 1 112 ? -1.228 -0.405 -18.558 1.00 94.81 112 GLY A C 1
ATOM 905 O O . GLY A 1 112 ? -0.122 -0.085 -18.116 1.00 94.81 112 GLY A O 1
ATOM 906 N N . GLU A 1 113 ? -1.974 0.452 -19.249 1.00 95.75 113 GLU A N 1
ATOM 907 C CA . GLU A 1 113 ? -1.595 1.843 -19.494 1.00 95.75 113 GLU A CA 1
ATOM 908 C C . GLU A 1 113 ? -2.782 2.824 -19.503 1.00 95.75 113 GLU A C 1
ATOM 910 O O . GLU A 1 113 ? -3.954 2.450 -19.573 1.00 95.75 113 GLU A O 1
ATOM 915 N N . GLY A 1 114 ? -2.474 4.126 -19.485 1.00 92.88 114 GLY A N 1
ATOM 916 C CA . GLY A 1 114 ? -3.465 5.202 -19.561 1.00 92.88 114 GLY A CA 1
ATOM 917 C C . GLY A 1 114 ? -4.026 5.651 -18.211 1.00 92.88 114 GLY A C 1
ATOM 918 O O . GLY A 1 114 ? -5.028 6.364 -18.178 1.00 92.88 114 GLY A O 1
ATOM 919 N N . LYS A 1 115 ? -3.404 5.255 -17.097 1.00 90.44 115 LYS A N 1
ATOM 920 C CA . LYS A 1 115 ? -3.810 5.630 -15.739 1.00 90.44 115 LYS A CA 1
ATOM 921 C C . LYS A 1 115 ? -2.726 6.450 -15.043 1.00 90.44 115 LYS A C 1
ATOM 923 O O . LYS A 1 115 ? -1.524 6.225 -15.209 1.00 90.44 115 LYS A O 1
ATOM 928 N N . SER A 1 116 ? -3.167 7.406 -14.226 1.00 89.88 116 SER A N 1
ATOM 929 C CA . SER A 1 116 ? -2.274 8.253 -13.434 1.00 89.88 116 SER A CA 1
ATOM 930 C C . SER A 1 116 ? -1.504 7.411 -12.414 1.00 89.88 116 SER A C 1
ATOM 932 O O . SER A 1 116 ? -2.082 6.846 -11.491 1.00 89.88 116 SER A O 1
ATOM 934 N N . THR A 1 117 ? -0.190 7.329 -12.584 1.00 90.38 117 THR A N 1
ATOM 935 C CA . THR A 1 117 ? 0.706 6.402 -11.891 1.00 90.38 117 THR A CA 1
ATOM 936 C C . THR A 1 117 ? 1.870 7.166 -11.277 1.00 90.38 117 THR A C 1
ATOM 938 O O . THR A 1 117 ? 2.443 8.042 -11.918 1.00 90.38 117 THR A O 1
ATOM 941 N N . ILE A 1 118 ? 2.249 6.849 -10.037 1.00 90.88 118 ILE A N 1
ATOM 942 C CA . ILE A 1 118 ? 3.383 7.500 -9.363 1.00 90.88 118 ILE A CA 1
ATOM 943 C C . ILE A 1 118 ? 4.696 7.099 -10.045 1.00 90.88 118 ILE A C 1
ATOM 945 O O . ILE A 1 118 ? 5.111 5.944 -9.968 1.00 90.88 118 ILE A O 1
ATOM 949 N N . THR A 1 119 ? 5.389 8.076 -10.628 1.00 92.25 119 THR A N 1
ATOM 950 C CA . THR A 1 119 ? 6.738 7.901 -11.185 1.00 92.25 119 THR A CA 1
ATOM 951 C C . THR A 1 119 ? 7.804 8.145 -10.124 1.00 92.25 119 THR A C 1
ATOM 953 O O . THR A 1 119 ? 8.723 7.345 -9.974 1.00 92.25 119 THR A O 1
ATOM 956 N N . TYR A 1 120 ? 7.666 9.235 -9.361 1.00 94.25 120 TYR A N 1
ATOM 957 C CA . TYR A 1 120 ? 8.648 9.630 -8.351 1.00 94.25 120 TYR A CA 1
ATOM 958 C C . TYR A 1 120 ? 7.986 10.012 -7.033 1.00 94.25 120 TYR A C 1
ATOM 960 O O . TYR A 1 120 ? 6.919 10.631 -7.009 1.00 94.25 120 TYR A O 1
ATOM 968 N N . ILE A 1 121 ? 8.669 9.707 -5.936 1.00 94.44 121 ILE A N 1
ATOM 969 C CA . ILE A 1 121 ? 8.325 10.162 -4.592 1.00 94.44 121 ILE A CA 1
ATOM 970 C C . ILE A 1 121 ? 9.274 11.306 -4.243 1.00 94.44 121 ILE A C 1
ATOM 972 O O . ILE A 1 121 ? 10.496 11.142 -4.236 1.00 94.44 121 ILE A O 1
ATOM 976 N N . LYS A 1 122 ? 8.704 12.481 -3.972 1.00 94.81 122 LYS A N 1
ATOM 977 C CA . LYS A 1 122 ? 9.449 13.639 -3.478 1.00 94.81 122 LYS A CA 1
ATOM 978 C C . LYS A 1 122 ? 9.794 13.390 -2.019 1.00 94.81 122 LYS A C 1
ATOM 980 O O . LYS A 1 122 ? 8.891 13.086 -1.243 1.00 94.81 122 LYS A O 1
ATOM 985 N N . VAL A 1 123 ? 11.064 13.535 -1.653 1.00 94.75 123 VAL A N 1
ATOM 986 C CA . VAL A 1 123 ? 11.536 13.287 -0.288 1.00 94.75 123 VAL A CA 1
ATOM 987 C C . VAL A 1 123 ? 12.362 14.435 0.283 1.00 94.75 123 VAL A C 1
ATOM 989 O O . VAL A 1 123 ? 13.034 15.171 -0.443 1.00 94.75 123 VAL A O 1
ATOM 992 N N . THR A 1 124 ? 12.328 14.567 1.607 1.00 91.75 124 THR A N 1
ATOM 993 C CA . THR A 1 124 ? 13.258 15.378 2.407 1.00 91.75 124 THR A CA 1
ATOM 994 C C . THR A 1 124 ? 14.178 14.479 3.229 1.00 91.75 124 THR A C 1
ATOM 996 O O . THR A 1 124 ? 13.981 13.264 3.294 1.00 91.75 124 THR A O 1
ATOM 999 N N . LYS A 1 125 ? 15.202 15.064 3.862 1.00 82.25 125 LYS A N 1
ATOM 1000 C CA . LYS A 1 125 ? 16.093 14.322 4.765 1.00 82.25 125 LYS A CA 1
ATOM 1001 C C . LYS A 1 125 ? 15.286 13.675 5.902 1.00 82.25 125 LYS A C 1
ATOM 1003 O O . LYS A 1 125 ? 14.285 14.244 6.346 1.00 82.25 125 LYS A O 1
ATOM 1008 N N . ALA A 1 126 ? 15.712 12.485 6.325 1.00 77.25 126 ALA A N 1
ATOM 1009 C CA . ALA A 1 126 ? 15.121 11.765 7.446 1.00 77.25 126 ALA A CA 1
ATOM 1010 C C . ALA A 1 126 ? 15.208 12.603 8.738 1.00 77.25 126 ALA A C 1
ATOM 1012 O O . ALA A 1 126 ? 16.218 13.287 8.933 1.00 77.25 126 ALA A O 1
ATOM 1013 N N . PRO A 1 127 ? 14.191 12.555 9.616 1.00 66.12 127 PRO A N 1
ATOM 1014 C CA . PRO A 1 127 ? 14.189 13.315 10.865 1.00 66.12 127 PRO A CA 1
ATOM 1015 C C . PRO A 1 127 ? 15.191 12.809 11.922 1.00 66.12 127 PRO A C 1
ATOM 1017 O O . PRO A 1 127 ? 15.424 13.530 12.882 1.00 66.12 127 PRO A O 1
ATOM 1020 N N . GLY A 1 128 ? 15.823 11.643 11.734 1.00 60.72 128 GLY A N 1
ATOM 1021 C CA . GLY A 1 128 ? 16.860 11.118 12.639 1.00 60.72 128 GLY A CA 1
ATOM 1022 C C . GLY A 1 128 ? 16.582 9.719 13.192 1.00 60.72 128 GLY A C 1
ATOM 1023 O O . GLY A 1 128 ? 17.499 9.090 13.705 1.00 60.72 128 GLY A O 1
ATOM 1024 N N . ASP A 1 129 ? 15.367 9.204 13.008 1.00 65.50 129 ASP A N 1
ATOM 1025 C CA . ASP A 1 129 ? 14.977 7.863 13.452 1.00 65.50 129 ASP A CA 1
ATOM 1026 C C . ASP A 1 129 ? 15.201 6.812 12.352 1.00 65.50 129 ASP A C 1
ATOM 1028 O O . ASP A 1 129 ? 15.377 7.136 11.178 1.00 65.50 129 ASP A O 1
ATOM 1032 N N . ASP A 1 130 ? 15.099 5.526 12.701 1.00 78.19 130 ASP A N 1
ATOM 1033 C CA . ASP A 1 130 ? 15.164 4.370 11.779 1.00 78.19 130 ASP A CA 1
ATOM 1034 C C . ASP A 1 130 ? 13.987 4.314 10.757 1.00 78.19 130 ASP A C 1
ATOM 1036 O O . ASP A 1 130 ? 13.770 3.327 10.036 1.00 78.19 130 ASP A O 1
ATOM 1040 N N . LEU A 1 131 ? 13.205 5.397 10.715 1.00 88.44 131 LEU A N 1
ATOM 1041 C CA . LEU A 1 131 ? 12.120 5.706 9.800 1.00 88.44 131 LEU A CA 1
ATOM 1042 C C . LEU A 1 131 ? 12.626 6.583 8.660 1.00 88.44 131 LEU A C 1
ATOM 1044 O O . LEU A 1 131 ? 13.343 7.560 8.871 1.00 88.44 131 LEU A O 1
ATOM 1048 N N . TRP A 1 132 ? 12.170 6.293 7.443 1.00 91.69 132 TRP A N 1
ATOM 1049 C CA . TRP A 1 132 ? 12.469 7.121 6.270 1.00 91.69 132 TRP A CA 1
ATOM 1050 C C . TRP A 1 132 ? 13.963 7.361 6.035 1.00 91.69 132 TRP A C 1
ATOM 1052 O O . TRP A 1 132 ? 14.346 8.417 5.537 1.00 91.69 132 TRP A O 1
ATOM 1062 N N . VAL A 1 133 ? 14.804 6.386 6.376 1.00 91.50 133 VAL A N 1
ATOM 1063 C CA . VAL A 1 133 ? 16.270 6.469 6.266 1.00 91.50 133 VAL A CA 1
ATOM 1064 C C . VAL A 1 133 ? 16.753 6.865 4.863 1.00 91.50 133 VAL A C 1
ATOM 1066 O O . VAL A 1 133 ? 17.742 7.580 4.735 1.00 91.50 133 VAL A O 1
ATOM 1069 N N . ASP A 1 134 ? 16.004 6.489 3.820 1.00 93.00 134 ASP A N 1
ATOM 1070 C CA . ASP A 1 134 ? 16.292 6.841 2.421 1.00 93.00 134 ASP A CA 1
ATOM 1071 C C . ASP A 1 134 ? 15.606 8.146 1.955 1.00 93.00 134 ASP A C 1
ATOM 1073 O O . ASP A 1 134 ? 15.845 8.626 0.846 1.00 93.00 134 ASP A O 1
ATOM 1077 N N . GLY A 1 135 ? 14.761 8.745 2.801 1.00 93.06 135 GLY A N 1
ATOM 1078 C CA . GLY A 1 135 ? 14.075 10.016 2.572 1.00 93.06 135 GLY A CA 1
ATOM 1079 C C . GLY A 1 135 ? 12.594 10.010 2.974 1.00 93.06 135 GLY A C 1
ATOM 1080 O O . GLY A 1 135 ? 11.822 9.143 2.572 1.00 93.06 135 GLY A O 1
ATOM 1081 N N . ARG A 1 136 ? 12.150 11.034 3.716 1.00 92.38 136 ARG A N 1
ATOM 1082 C CA . ARG A 1 136 ? 10.745 11.173 4.141 1.00 92.38 136 ARG A CA 1
ATOM 1083 C C . ARG A 1 136 ? 9.882 11.730 3.005 1.00 92.38 136 ARG A C 1
ATOM 1085 O O . ARG A 1 136 ? 10.189 12.828 2.539 1.00 92.38 136 ARG A O 1
ATOM 1092 N N . PRO A 1 137 ? 8.799 11.050 2.580 1.00 92.31 137 PRO A N 1
ATOM 1093 C CA . PRO A 1 137 ? 7.910 11.543 1.537 1.00 92.31 137 PRO A CA 1
ATOM 1094 C C . PRO A 1 137 ? 7.264 12.887 1.886 1.00 92.31 137 PRO A C 1
ATOM 1096 O O . PRO A 1 137 ? 6.744 13.077 2.981 1.00 92.31 137 PRO A O 1
ATOM 1099 N N . THR A 1 138 ? 7.253 13.800 0.919 1.00 91.19 138 THR A N 1
ATOM 1100 C CA . THR A 1 138 ? 6.565 15.104 0.975 1.00 91.19 138 THR A CA 1
ATOM 1101 C C . THR A 1 138 ? 5.598 15.311 -0.192 1.00 91.19 138 THR A C 1
ATOM 1103 O O . THR A 1 138 ? 4.906 16.321 -0.275 1.00 91.19 138 THR A O 1
ATOM 1106 N N . GLY A 1 139 ? 5.537 14.357 -1.120 1.00 89.88 139 GLY A N 1
ATOM 1107 C CA . GLY A 1 139 ? 4.567 14.327 -2.206 1.00 89.88 139 GLY A CA 1
ATOM 1108 C C . GLY A 1 139 ? 5.007 13.398 -3.329 1.00 89.88 139 GLY A C 1
ATOM 1109 O O . GLY A 1 139 ? 6.002 12.688 -3.212 1.00 89.88 139 GLY A O 1
ATOM 1110 N N . VAL A 1 140 ? 4.288 13.433 -4.448 1.00 91.81 140 VAL A N 1
ATOM 1111 C CA . VAL A 1 140 ? 4.541 12.552 -5.598 1.00 91.81 140 VAL A CA 1
ATOM 1112 C C . VAL A 1 140 ? 4.599 13.328 -6.911 1.00 91.81 140 VAL A C 1
ATOM 1114 O O . VAL A 1 140 ? 4.121 14.460 -7.000 1.00 91.81 140 VAL A O 1
ATOM 1117 N N . ILE A 1 141 ? 5.217 12.721 -7.920 1.00 91.88 141 ILE A N 1
ATOM 1118 C CA . ILE A 1 141 ? 5.154 13.120 -9.328 1.00 91.88 141 ILE A CA 1
ATOM 1119 C C . ILE A 1 141 ? 4.547 11.938 -10.078 1.00 91.88 141 ILE A C 1
ATOM 1121 O O . ILE A 1 141 ? 5.027 10.811 -9.928 1.00 91.88 141 ILE A O 1
ATOM 1125 N N . LYS A 1 142 ? 3.492 12.190 -10.856 1.00 92.50 142 LYS A N 1
ATOM 1126 C CA . LYS A 1 142 ? 2.737 11.159 -11.574 1.00 92.50 142 LYS A CA 1
ATOM 1127 C C . LYS A 1 142 ? 2.947 11.253 -13.091 1.00 92.50 142 LYS A C 1
ATOM 1129 O O . LYS A 1 142 ? 3.319 12.304 -13.606 1.00 92.50 142 LYS A O 1
ATOM 1134 N N . THR A 1 143 ? 2.682 10.154 -13.786 1.00 92.88 143 THR A N 1
ATOM 1135 C CA . THR A 1 143 ? 2.601 10.032 -15.248 1.00 92.88 143 THR A CA 1
ATOM 1136 C C . THR A 1 143 ? 1.303 9.329 -15.629 1.00 92.88 143 THR A C 1
ATOM 1138 O O . THR A 1 143 ? 0.805 8.533 -14.845 1.00 92.88 143 THR A O 1
ATOM 1141 N N . ASN A 1 144 ? 0.777 9.553 -16.832 1.00 93.69 144 ASN A N 1
ATOM 1142 C CA . ASN A 1 144 ? -0.334 8.747 -17.365 1.00 93.69 144 ASN A CA 1
ATOM 1143 C C . ASN A 1 144 ? 0.152 7.486 -18.109 1.00 93.69 144 ASN A C 1
ATOM 1145 O O . ASN A 1 144 ? -0.653 6.705 -18.612 1.00 93.69 144 ASN A O 1
ATOM 1149 N N . ASN A 1 145 ? 1.472 7.281 -18.175 1.00 94.81 145 ASN A N 1
ATOM 1150 C CA . ASN A 1 145 ? 2.112 6.121 -18.790 1.00 94.81 145 ASN A CA 1
ATOM 1151 C C . ASN A 1 145 ? 2.277 4.955 -17.789 1.00 94.81 145 ASN A C 1
ATOM 1153 O O . ASN A 1 145 ? 3.395 4.581 -17.417 1.00 94.81 145 ASN A O 1
ATOM 1157 N N . GLY A 1 146 ? 1.156 4.431 -17.295 1.00 93.06 146 GLY A N 1
ATOM 1158 C CA . GLY A 1 146 ? 1.098 3.294 -16.372 1.00 93.06 146 GLY A CA 1
ATOM 1159 C C . GLY A 1 146 ? -0.333 2.838 -16.091 1.00 93.06 146 GLY A C 1
ATOM 1160 O O . GLY A 1 146 ? -1.278 3.401 -16.644 1.00 93.06 146 GLY A O 1
ATOM 1161 N N . ASP A 1 147 ? -0.481 1.840 -15.225 1.00 91.19 147 ASP A N 1
ATOM 1162 C CA . ASP A 1 147 ? -1.758 1.186 -14.886 1.00 91.19 147 ASP A CA 1
ATOM 1163 C C . ASP A 1 147 ? -2.395 1.699 -13.573 1.00 91.19 147 ASP A C 1
ATOM 1165 O O . ASP A 1 147 ? -3.385 1.161 -13.081 1.00 91.19 147 ASP A O 1
ATOM 1169 N N . GLY A 1 148 ? -1.842 2.763 -12.987 1.00 86.75 148 GLY A N 1
ATOM 1170 C CA . GLY A 1 148 ? -2.246 3.322 -11.694 1.00 86.75 148 GLY A CA 1
ATOM 1171 C C . GLY A 1 148 ? -1.353 2.871 -10.536 1.00 86.75 148 GLY A C 1
ATOM 1172 O O . GLY A 1 148 ? -1.365 3.493 -9.469 1.00 86.75 148 GLY A O 1
ATOM 1173 N N . THR A 1 149 ? -0.517 1.851 -10.746 1.00 86.06 149 THR A N 1
ATOM 1174 C CA . THR A 1 149 ? 0.430 1.317 -9.757 1.00 86.06 149 THR A CA 1
ATOM 1175 C C . THR A 1 149 ? 1.836 1.151 -10.335 1.00 86.06 149 THR A C 1
ATOM 1177 O O . THR A 1 149 ? 2.795 1.644 -9.734 1.00 86.06 149 THR A O 1
ATOM 1180 N N . VAL A 1 150 ? 1.959 0.514 -11.497 1.00 89.12 150 VAL A N 1
ATOM 1181 C CA . VAL A 1 150 ? 3.204 0.212 -12.207 1.00 89.12 150 VAL A CA 1
ATOM 1182 C C . VAL A 1 150 ? 3.282 1.056 -13.479 1.00 89.12 150 VAL A C 1
ATOM 1184 O O . VAL A 1 150 ? 2.309 1.217 -14.216 1.00 89.12 150 VAL A O 1
ATOM 1187 N N . THR A 1 151 ? 4.447 1.650 -13.734 1.00 92.12 151 THR A N 1
ATOM 1188 C CA . THR A 1 151 ? 4.677 2.414 -14.966 1.00 92.12 151 THR A CA 1
ATOM 1189 C C . THR A 1 151 ? 4.991 1.467 -16.120 1.00 92.12 151 THR A C 1
ATOM 1191 O O . THR A 1 151 ? 5.641 0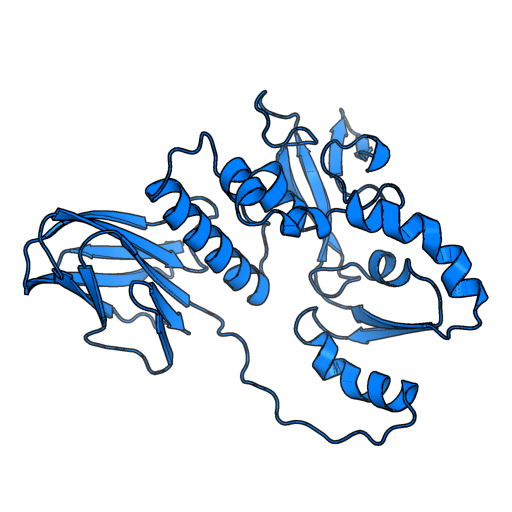.439 -15.926 1.00 92.12 151 THR A O 1
ATOM 1194 N N . VAL A 1 152 ? 4.609 1.836 -17.344 1.00 93.44 152 VAL A N 1
ATOM 1195 C CA . VAL A 1 152 ? 4.905 1.018 -18.534 1.00 93.44 152 VAL A CA 1
ATOM 1196 C C . VAL A 1 152 ? 6.410 0.724 -18.683 1.00 93.44 152 VAL A C 1
ATOM 1198 O O . VAL A 1 152 ? 6.752 -0.431 -18.929 1.00 93.44 152 VAL A O 1
ATOM 1201 N N . PRO A 1 153 ? 7.342 1.685 -18.482 1.00 90.25 153 PRO A N 1
ATOM 1202 C CA . PRO A 1 153 ? 8.774 1.383 -18.522 1.00 90.25 153 PRO A CA 1
ATOM 1203 C C . PRO A 1 153 ? 9.219 0.346 -17.483 1.00 90.25 153 PRO A C 1
ATOM 1205 O O . PRO A 1 153 ? 10.099 -0.454 -17.774 1.00 90.25 153 PRO A O 1
ATOM 1208 N N . SER A 1 154 ? 8.610 0.341 -16.291 1.00 88.44 154 SER A N 1
ATOM 1209 C CA . SER A 1 154 ? 8.914 -0.641 -15.244 1.00 88.44 154 SER A CA 1
ATOM 1210 C C . SER A 1 154 ? 8.420 -2.037 -15.633 1.00 88.44 154 SER A C 1
ATOM 1212 O O . SER A 1 154 ? 9.181 -2.998 -15.552 1.00 88.44 154 SER A O 1
ATOM 1214 N N . ALA A 1 155 ? 7.191 -2.141 -16.148 1.00 90.38 155 ALA A N 1
ATOM 1215 C CA . ALA A 1 155 ? 6.594 -3.410 -16.565 1.00 90.38 155 ALA A CA 1
ATOM 1216 C C . ALA A 1 155 ? 7.316 -4.073 -17.757 1.00 90.38 155 ALA A C 1
ATOM 1218 O O . ALA A 1 155 ? 7.281 -5.290 -17.902 1.00 90.38 155 ALA A O 1
ATOM 1219 N N . ARG A 1 156 ? 8.013 -3.292 -18.594 1.00 88.50 156 ARG A N 1
ATOM 1220 C CA . ARG A 1 156 ? 8.816 -3.800 -19.725 1.00 88.50 156 ARG A CA 1
ATOM 1221 C C . ARG A 1 156 ? 10.193 -4.343 -19.329 1.00 88.50 156 ARG A C 1
ATOM 1223 O O . ARG A 1 156 ? 10.896 -4.874 -20.185 1.00 88.50 156 ARG A O 1
ATOM 1230 N N . GLY A 1 157 ? 10.603 -4.204 -18.065 1.00 80.38 157 GLY A N 1
ATOM 1231 C CA . GLY A 1 157 ? 11.979 -4.472 -17.626 1.00 80.38 157 GLY A CA 1
ATOM 1232 C C . GLY A 1 157 ? 12.461 -5.916 -17.808 1.00 80.38 157 GLY A C 1
ATOM 1233 O O . GLY A 1 157 ? 13.664 -6.149 -17.819 1.00 80.38 157 GLY A O 1
ATOM 1234 N N . ILE A 1 158 ? 11.542 -6.870 -17.977 1.00 77.56 158 ILE A N 1
ATOM 1235 C CA . ILE A 1 158 ? 11.847 -8.298 -18.123 1.00 77.56 158 ILE A CA 1
ATOM 1236 C C . ILE A 1 158 ? 12.216 -8.711 -19.567 1.00 77.56 158 ILE A C 1
ATOM 1238 O O . ILE A 1 158 ? 12.734 -9.806 -19.779 1.00 77.56 158 ILE A O 1
ATOM 1242 N N . GLY A 1 159 ? 12.011 -7.830 -20.557 1.00 80.06 159 GLY A N 1
ATOM 1243 C CA . GLY A 1 159 ? 12.237 -8.130 -21.979 1.00 80.06 159 GLY A CA 1
ATOM 1244 C C . GLY A 1 159 ? 11.131 -8.992 -22.606 1.00 80.06 159 GLY A C 1
ATOM 1245 O O . GLY A 1 159 ? 10.123 -9.276 -21.968 1.00 80.06 159 GLY A O 1
ATOM 1246 N N . GLY A 1 160 ? 11.291 -9.388 -23.872 1.00 85.31 160 GLY A N 1
ATOM 1247 C CA . GLY A 1 160 ? 10.274 -10.140 -24.626 1.00 85.31 160 GLY A CA 1
ATOM 1248 C C . GLY A 1 160 ? 9.221 -9.265 -25.320 1.00 85.31 160 GLY A C 1
ATOM 1249 O O . GLY A 1 160 ? 9.320 -8.033 -25.347 1.00 85.31 160 GLY A O 1
ATOM 1250 N N . GLN A 1 161 ? 8.207 -9.904 -25.911 1.00 90.50 161 GLN A N 1
ATOM 1251 C CA . GLN A 1 161 ? 7.106 -9.194 -26.564 1.00 90.50 161 GLN A CA 1
ATOM 1252 C C . GLN A 1 161 ? 6.307 -8.438 -25.505 1.00 90.50 161 GLN A C 1
ATOM 1254 O O . GLN A 1 161 ? 5.975 -8.987 -24.463 1.00 90.50 161 GLN A O 1
ATOM 1259 N N . SER A 1 162 ? 5.994 -7.171 -25.756 1.00 94.06 162 SER A N 1
ATOM 1260 C CA . SER A 1 162 ? 5.238 -6.349 -24.811 1.00 94.06 162 SER A CA 1
ATOM 1261 C C . SER A 1 162 ? 3.995 -5.782 -25.478 1.00 94.06 162 SER A C 1
ATOM 1263 O O . SER A 1 162 ? 4.099 -5.091 -26.489 1.00 94.06 162 SER A O 1
ATOM 1265 N N . ILE A 1 163 ? 2.835 -6.047 -24.887 1.00 95.50 163 ILE A N 1
ATOM 1266 C CA . ILE A 1 163 ? 1.521 -5.614 -25.354 1.00 95.50 163 ILE A CA 1
ATOM 1267 C C . ILE A 1 163 ? 0.934 -4.709 -24.274 1.00 95.50 163 ILE A C 1
ATOM 1269 O O . ILE A 1 163 ? 0.682 -5.146 -23.153 1.00 95.50 163 ILE A O 1
ATOM 1273 N N . ALA A 1 164 ? 0.759 -3.429 -24.596 1.00 95.69 164 ALA A N 1
ATOM 1274 C CA . ALA A 1 164 ? 0.150 -2.463 -23.690 1.00 95.69 164 ALA A CA 1
ATOM 1275 C C . ALA A 1 164 ? -1.341 -2.303 -24.020 1.00 95.69 164 ALA A C 1
ATOM 1277 O O . ALA A 1 164 ? -1.690 -2.108 -25.183 1.00 95.69 164 ALA A O 1
ATOM 1278 N N . ILE A 1 165 ? -2.207 -2.366 -23.009 1.00 96.19 165 ILE A N 1
ATOM 1279 C CA . ILE A 1 165 ? -3.658 -2.202 -23.145 1.00 96.19 165 ILE A CA 1
ATOM 1280 C C . ILE A 1 165 ? -4.181 -1.122 -22.198 1.00 96.19 165 ILE A C 1
ATOM 1282 O O . ILE A 1 165 ? -3.629 -0.892 -21.120 1.00 96.19 165 ILE A O 1
ATOM 1286 N N . LYS A 1 166 ? -5.273 -0.450 -22.584 1.00 95.12 166 LYS A N 1
ATOM 1287 C CA . LYS A 1 166 ? -5.942 0.537 -21.726 1.00 95.12 166 LYS A CA 1
ATOM 1288 C C . LYS A 1 166 ? -6.632 -0.172 -20.572 1.00 95.12 166 LYS A C 1
ATOM 1290 O O . LYS A 1 166 ? -7.761 -0.621 -20.701 1.00 95.12 166 LYS A O 1
ATOM 1295 N N . SER A 1 167 ? -5.949 -0.242 -19.441 1.00 90.88 167 SER A N 1
ATOM 1296 C CA . SER A 1 167 ? -6.418 -0.953 -18.259 1.00 90.88 167 SER A CA 1
ATOM 1297 C C . SER A 1 167 ? -5.778 -0.376 -16.999 1.00 90.88 167 SER A C 1
ATOM 1299 O O . SER A 1 167 ? -4.764 0.323 -17.055 1.00 90.88 167 SER A O 1
ATOM 1301 N N . ASN A 1 168 ? -6.401 -0.630 -15.852 1.00 87.56 168 ASN A N 1
ATOM 1302 C CA . ASN A 1 168 ? -5.813 -0.344 -14.549 1.00 87.56 168 ASN A CA 1
ATOM 1303 C C . ASN A 1 168 ? -5.244 -1.619 -13.909 1.00 87.56 168 ASN A C 1
ATOM 1305 O O . ASN A 1 168 ? -5.591 -2.729 -14.297 1.00 87.56 168 ASN A O 1
ATOM 1309 N N . HIS A 1 169 ? -4.412 -1.452 -12.884 1.00 87.31 169 HIS A N 1
ATOM 1310 C CA . HIS A 1 169 ? -3.700 -2.551 -12.235 1.00 87.31 169 HIS A CA 1
ATOM 1311 C C . HIS A 1 169 ? -4.619 -3.686 -11.750 1.00 87.31 169 HIS A C 1
ATOM 1313 O O . HIS A 1 169 ? -4.257 -4.852 -11.848 1.00 87.31 169 HIS A O 1
ATOM 1319 N N . THR A 1 170 ? -5.815 -3.362 -11.244 1.00 82.44 170 THR A N 1
ATOM 1320 C CA . THR A 1 170 ? -6.757 -4.360 -10.710 1.00 82.44 170 THR A CA 1
ATOM 1321 C C . THR A 1 170 ? -7.640 -5.004 -11.772 1.00 82.44 170 THR A C 1
ATOM 1323 O O . THR A 1 170 ? -8.192 -6.068 -11.522 1.00 82.44 170 THR A O 1
ATOM 1326 N N . SER A 1 171 ? -7.782 -4.379 -12.941 1.00 83.44 171 SER A N 1
ATOM 1327 C CA . SER A 1 171 ? -8.616 -4.880 -14.044 1.00 83.44 171 SER A CA 1
ATOM 1328 C C . SER A 1 171 ? -7.779 -5.561 -15.126 1.00 83.44 171 SER A C 1
ATOM 1330 O O . SER A 1 171 ? -8.337 -6.266 -15.954 1.00 83.44 171 SER A O 1
ATOM 1332 N N . LEU A 1 172 ? -6.447 -5.416 -15.089 1.00 89.00 172 LEU A N 1
ATOM 1333 C CA . LEU A 1 172 ? -5.523 -5.887 -16.125 1.00 89.00 172 LEU A CA 1
ATOM 1334 C C . LEU A 1 172 ? -5.679 -7.371 -16.457 1.00 89.00 172 LEU A C 1
ATOM 1336 O O . LEU A 1 172 ? -5.600 -7.741 -17.624 1.00 89.00 172 LEU A O 1
ATOM 1340 N N . LEU A 1 173 ? -5.916 -8.213 -15.447 1.00 87.69 173 LEU A N 1
ATOM 1341 C CA . LEU A 1 173 ? -6.147 -9.641 -15.661 1.00 87.69 173 LEU A CA 1
ATOM 1342 C C . LEU A 1 173 ? -7.401 -9.881 -16.509 1.00 87.69 173 LEU A C 1
ATOM 1344 O O . LEU A 1 173 ? -7.356 -10.658 -17.458 1.00 87.69 173 LEU A O 1
ATOM 1348 N N . ASN A 1 174 ? -8.494 -9.192 -16.184 1.00 85.75 174 ASN A N 1
ATOM 1349 C CA . ASN A 1 174 ? -9.770 -9.344 -16.875 1.00 85.75 174 ASN A CA 1
ATOM 1350 C C . ASN A 1 174 ? -9.726 -8.696 -18.258 1.00 85.75 174 ASN A C 1
ATOM 1352 O O . ASN A 1 174 ? -10.108 -9.316 -19.242 1.00 85.75 174 ASN A O 1
ATOM 1356 N N . ASP A 1 175 ? -9.196 -7.479 -18.347 1.00 89.31 175 ASP A N 1
ATOM 1357 C CA . ASP A 1 175 ? -9.076 -6.749 -19.606 1.00 89.31 175 ASP A CA 1
ATOM 1358 C C . ASP A 1 175 ? -8.109 -7.454 -20.566 1.00 89.31 175 ASP A C 1
ATOM 1360 O O . ASP A 1 175 ? -8.268 -7.355 -21.774 1.00 89.31 175 ASP A O 1
ATOM 1364 N N . GLY A 1 176 ? -7.107 -8.170 -20.046 1.00 91.00 176 GLY A N 1
ATOM 1365 C CA . GLY A 1 176 ? -6.065 -8.846 -20.820 1.00 91.00 176 GLY A CA 1
ATOM 1366 C C . GLY A 1 176 ? -6.267 -10.349 -21.015 1.00 91.00 176 GLY A C 1
ATOM 1367 O O . GLY A 1 176 ? -5.430 -10.987 -21.650 1.00 91.00 176 GLY A O 1
ATOM 1368 N N . VAL A 1 177 ? -7.345 -10.943 -20.498 1.00 90.31 177 VAL A N 1
ATOM 1369 C CA . VAL A 1 177 ? -7.545 -12.406 -20.500 1.00 90.31 177 VAL A CA 1
ATOM 1370 C C . VAL A 1 177 ? -7.515 -13.015 -21.908 1.00 90.31 177 VAL A C 1
ATOM 1372 O O . VAL A 1 177 ? -7.010 -14.120 -22.100 1.00 90.31 177 VAL A O 1
ATOM 1375 N N . TYR A 1 178 ? -7.991 -12.282 -22.916 1.00 90.50 178 TYR A N 1
ATOM 1376 C CA . TYR A 1 178 ? -7.975 -12.740 -24.305 1.00 90.50 178 TYR A CA 1
ATOM 1377 C C . TYR A 1 178 ? -6.546 -12.835 -24.863 1.00 90.50 178 TYR A C 1
ATOM 1379 O O . TYR A 1 178 ? -6.270 -13.719 -25.667 1.00 90.50 178 TYR A O 1
ATOM 1387 N N . LEU A 1 179 ? -5.624 -11.983 -24.397 1.00 93.06 179 LEU A N 1
ATOM 1388 C CA . LEU A 1 179 ? -4.201 -12.043 -24.754 1.00 93.06 179 LEU A CA 1
ATOM 1389 C C . LEU A 1 179 ? -3.512 -13.238 -24.092 1.00 93.06 179 LEU A C 1
ATOM 1391 O O . LEU A 1 179 ? -2.611 -13.829 -24.677 1.00 93.06 179 LEU A O 1
ATOM 1395 N N . ILE A 1 180 ? -3.943 -13.611 -22.883 1.00 91.62 180 ILE A N 1
ATOM 1396 C CA . ILE A 1 180 ? -3.472 -14.832 -22.217 1.00 91.62 180 ILE A CA 1
ATOM 1397 C C . ILE A 1 180 ? -3.940 -16.059 -23.006 1.00 91.62 180 ILE A C 1
ATOM 1399 O O . ILE A 1 180 ? -3.146 -16.959 -23.261 1.00 91.62 180 ILE A O 1
ATOM 1403 N N . ALA A 1 181 ? -5.211 -16.086 -23.419 1.00 91.31 181 ALA A N 1
ATOM 1404 C CA . ALA A 1 181 ? -5.754 -17.173 -24.228 1.00 91.31 181 ALA A CA 1
ATOM 1405 C C . ALA A 1 181 ? -5.005 -17.314 -25.565 1.00 91.31 181 ALA A C 1
ATOM 1407 O O . ALA A 1 181 ? -4.589 -18.419 -25.905 1.00 91.31 181 ALA A O 1
ATOM 1408 N N . ASP A 1 182 ? -4.757 -16.201 -26.261 1.00 91.06 182 ASP A N 1
ATOM 1409 C CA . ASP A 1 182 ? -3.979 -16.164 -27.505 1.00 91.06 182 ASP A CA 1
ATOM 1410 C C . ASP A 1 182 ? -2.547 -16.692 -27.310 1.00 91.06 182 ASP A C 1
ATOM 1412 O O . ASP A 1 182 ? -2.121 -17.612 -28.008 1.00 91.06 182 ASP A O 1
ATOM 1416 N N . ALA A 1 183 ? -1.836 -16.211 -26.282 1.00 89.88 183 ALA A N 1
ATOM 1417 C CA . ALA A 1 183 ? -0.476 -16.656 -25.972 1.00 89.88 183 ALA A CA 1
ATOM 1418 C C . ALA A 1 183 ? -0.381 -18.156 -25.626 1.00 89.88 183 ALA A C 1
ATOM 1420 O O . ALA A 1 183 ? 0.670 -18.768 -25.817 1.00 89.88 183 ALA A O 1
ATOM 1421 N N . LEU A 1 184 ? -1.465 -18.750 -25.119 1.00 90.31 184 LEU A N 1
ATOM 1422 C CA . LEU A 1 184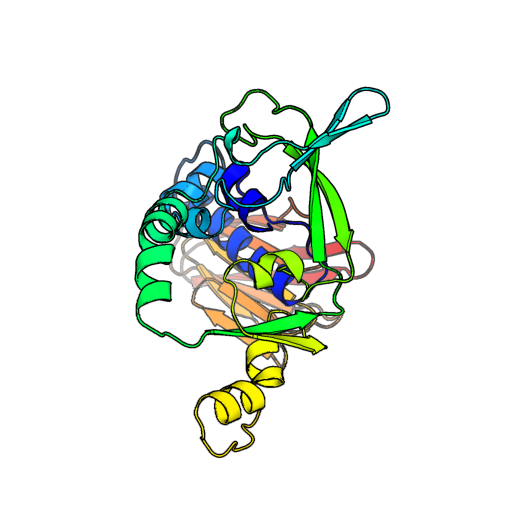 ? -1.560 -20.176 -24.799 1.00 90.31 184 LEU A CA 1
ATOM 1423 C C . LEU A 1 184 ? -2.125 -21.027 -25.949 1.00 90.31 184 LEU A C 1
ATOM 1425 O O . LEU A 1 184 ? -2.202 -22.247 -25.807 1.00 90.31 184 LEU A O 1
ATOM 1429 N N . GLY A 1 185 ? -2.553 -20.420 -27.063 1.00 91.31 185 GLY A N 1
ATOM 1430 C CA . GLY A 1 185 ? -3.275 -21.120 -28.132 1.00 91.31 185 GLY A CA 1
ATOM 1431 C C . GLY A 1 185 ? -4.640 -21.667 -27.690 1.00 91.31 185 GLY A C 1
ATOM 1432 O O . GLY A 1 185 ? -5.131 -22.650 -28.245 1.00 91.31 185 GLY A O 1
ATOM 1433 N N . ALA A 1 186 ? -5.244 -21.068 -26.663 1.00 89.75 186 ALA 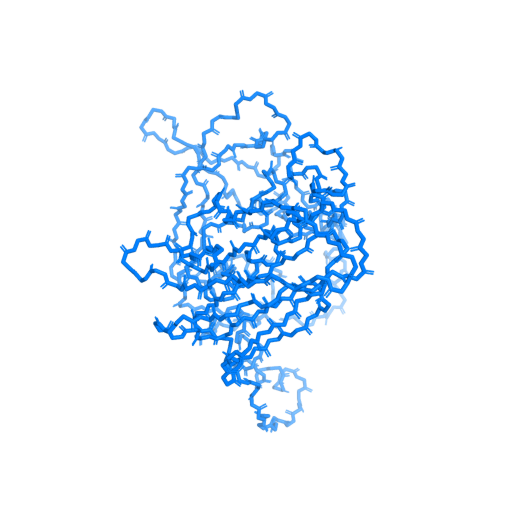A N 1
ATOM 1434 C CA . ALA A 1 186 ? -6.512 -21.482 -26.079 1.00 89.75 186 ALA A CA 1
ATOM 1435 C C . ALA A 1 186 ? -7.686 -20.644 -26.608 1.00 89.75 186 ALA A C 1
ATOM 1437 O O . ALA A 1 186 ? -7.543 -19.482 -26.986 1.00 89.75 186 ALA A O 1
ATOM 1438 N N . ARG A 1 187 ? -8.898 -21.215 -26.581 1.00 85.12 187 ARG A N 1
ATOM 1439 C CA . ARG A 1 187 ? -10.121 -20.465 -26.893 1.00 85.12 187 ARG A CA 1
ATOM 1440 C C . ARG A 1 187 ? -10.531 -19.614 -25.694 1.00 85.12 187 ARG A C 1
ATOM 1442 O O . ARG A 1 187 ? -10.773 -20.149 -24.615 1.00 85.12 187 ARG A O 1
ATOM 1449 N N . TYR A 1 188 ? -10.695 -18.312 -25.902 1.00 80.62 188 TYR A N 1
ATOM 1450 C CA . TYR A 1 188 ? -11.276 -17.436 -24.889 1.00 80.62 188 TYR A CA 1
ATOM 1451 C C . TYR A 1 188 ? -12.764 -17.752 -24.660 1.00 80.62 188 TYR A C 1
ATOM 1453 O O . TYR A 1 188 ? -13.537 -17.909 -25.608 1.00 80.62 188 TYR A O 1
ATOM 1461 N N . VAL A 1 189 ? -13.168 -17.823 -23.391 1.00 76.25 189 VAL A N 1
ATOM 1462 C CA . VAL A 1 189 ? -14.568 -17.872 -22.959 1.00 76.25 189 VAL A CA 1
ATOM 1463 C C . VAL A 1 189 ? -14.788 -16.680 -22.041 1.00 76.25 189 VAL A C 1
ATOM 1465 O O . VAL A 1 189 ? -14.061 -16.521 -21.061 1.00 76.25 189 VAL A O 1
ATOM 1468 N N . ALA A 1 190 ? -15.765 -15.835 -22.372 1.00 72.88 190 ALA A N 1
ATOM 1469 C CA . ALA A 1 190 ? -16.116 -14.695 -21.538 1.00 72.88 190 ALA A CA 1
ATOM 1470 C C . ALA A 1 190 ? -16.524 -15.177 -20.139 1.00 72.88 190 ALA A C 1
ATOM 1472 O O . ALA A 1 190 ? -17.400 -16.031 -20.011 1.00 72.88 190 ALA A O 1
ATOM 1473 N N . MET A 1 191 ? -15.871 -14.644 -19.108 1.00 65.38 191 MET A N 1
ATOM 1474 C CA . MET A 1 191 ? -16.245 -14.877 -17.715 1.00 65.38 191 MET A CA 1
ATOM 1475 C C . MET A 1 191 ? -17.111 -13.721 -17.219 1.00 65.38 191 MET A C 1
ATOM 1477 O O . MET A 1 191 ? -16.841 -12.561 -17.535 1.00 65.38 191 MET A O 1
ATOM 1481 N N . GLU A 1 192 ? -18.137 -14.037 -16.427 1.00 63.25 192 GLU A N 1
ATOM 1482 C CA . GLU A 1 192 ? -18.842 -13.020 -15.649 1.00 63.25 192 GLU A CA 1
ATOM 1483 C C . GLU A 1 192 ? -17.880 -12.401 -14.637 1.00 63.25 192 GLU A C 1
ATOM 1485 O O . GLU A 1 192 ? -17.140 -13.094 -13.935 1.00 63.25 192 GLU A O 1
ATOM 1490 N N . MET A 1 193 ? -17.864 -11.072 -14.601 1.00 58.06 193 MET A N 1
ATOM 1491 C CA . MET A 1 193 ? -16.941 -10.334 -13.755 1.00 58.06 193 MET A CA 1
ATOM 1492 C C . MET A 1 193 ? -17.505 -10.226 -12.337 1.00 58.06 193 MET A C 1
ATOM 1494 O O . MET A 1 193 ? -18.684 -9.896 -12.185 1.00 58.06 193 MET A O 1
ATOM 1498 N N . PRO A 1 194 ? -16.681 -10.431 -11.292 1.00 60.28 194 PRO A N 1
ATOM 1499 C CA . PRO A 1 194 ? -17.080 -10.057 -9.946 1.00 60.28 194 PRO A CA 1
ATOM 1500 C C . PRO A 1 194 ? -17.367 -8.553 -9.894 1.00 60.28 194 PRO A C 1
ATOM 1502 O O . PRO A 1 194 ? -16.750 -7.760 -10.612 1.00 60.28 194 PRO A O 1
ATOM 1505 N N . GLU A 1 195 ? -18.325 -8.174 -9.051 1.00 55.78 195 GLU A N 1
ATOM 1506 C CA . GLU A 1 195 ? -18.751 -6.785 -8.917 1.00 55.78 195 GLU A CA 1
ATOM 1507 C C . GLU A 1 195 ? -17.584 -5.830 -8.597 1.00 55.78 195 GLU A C 1
ATOM 1509 O O . GLU A 1 195 ? -16.621 -6.217 -7.923 1.00 55.78 195 GLU A O 1
ATOM 1514 N N . PRO A 1 196 ? -17.660 -4.567 -9.059 1.00 56.78 196 PRO A N 1
ATOM 1515 C CA . PRO A 1 196 ? -16.632 -3.574 -8.792 1.00 56.78 196 PRO A CA 1
ATOM 1516 C C . PRO A 1 196 ? -16.430 -3.348 -7.289 1.00 56.78 196 PRO A C 1
ATOM 1518 O O . PRO A 1 196 ? -17.370 -3.364 -6.495 1.00 56.78 196 PRO A O 1
ATOM 1521 N N . ILE A 1 197 ? -15.175 -3.085 -6.914 1.00 57.44 197 ILE A N 1
ATOM 1522 C CA . ILE A 1 197 ? -14.808 -2.645 -5.564 1.00 57.44 197 ILE A CA 1
ATOM 1523 C C . ILE A 1 197 ? -15.576 -1.341 -5.271 1.00 57.44 197 ILE A C 1
ATOM 1525 O O . ILE A 1 197 ? -15.506 -0.422 -6.089 1.00 57.44 197 ILE A O 1
ATOM 1529 N N . PRO A 1 198 ? -16.284 -1.235 -4.135 1.00 63.53 198 PRO A N 1
ATOM 1530 C CA . PRO A 1 198 ? -17.156 -0.098 -3.841 1.00 63.53 198 PRO A CA 1
ATOM 1531 C C . PRO A 1 198 ? -16.392 1.220 -3.724 1.00 63.53 198 PRO A C 1
ATOM 1533 O O . PRO A 1 198 ? -15.230 1.265 -3.309 1.00 63.53 198 PRO A O 1
ATOM 1536 N N . GLU A 1 199 ? -17.066 2.312 -4.079 1.00 59.78 199 GLU A N 1
ATOM 1537 C CA . GLU A 1 199 ? -16.463 3.640 -4.196 1.00 59.78 199 GLU A CA 1
ATOM 1538 C C . GLU A 1 199 ? -16.269 4.330 -2.842 1.00 59.78 199 GLU A C 1
ATOM 1540 O O . GLU A 1 199 ? -15.414 5.209 -2.685 1.00 59.78 199 GLU A O 1
ATOM 1545 N N . ARG A 1 200 ? -17.064 3.949 -1.837 1.00 71.38 200 ARG A N 1
ATOM 1546 C CA . ARG A 1 200 ? -17.015 4.514 -0.483 1.00 71.38 200 ARG A CA 1
ATOM 1547 C C . ARG A 1 200 ? -17.049 3.413 0.564 1.00 71.38 200 ARG A C 1
ATOM 1549 O O . ARG A 1 200 ? -17.695 2.388 0.378 1.00 71.38 200 ARG A O 1
ATOM 1556 N N . TYR A 1 201 ? -16.409 3.652 1.710 1.00 78.62 201 TYR A N 1
ATOM 1557 C CA . TYR A 1 201 ? -16.509 2.731 2.841 1.00 78.62 201 TYR A CA 1
ATOM 1558 C C . TYR A 1 201 ? -16.507 3.432 4.203 1.00 78.62 201 TYR A C 1
ATOM 1560 O O . TYR A 1 201 ? -15.970 4.531 4.367 1.00 78.62 201 TYR A O 1
ATOM 1568 N N . ILE A 1 202 ? -17.072 2.747 5.199 1.00 83.81 202 ILE A N 1
ATOM 1569 C CA . ILE A 1 202 ? -16.781 2.953 6.621 1.00 83.81 202 ILE A CA 1
ATOM 1570 C C . ILE A 1 202 ? -16.241 1.636 7.169 1.00 83.81 202 ILE A C 1
ATOM 1572 O O . ILE A 1 202 ? -16.837 0.588 6.950 1.00 83.81 202 ILE A O 1
ATOM 1576 N N . SER A 1 203 ? -15.141 1.694 7.906 1.00 83.31 203 SER A N 1
ATOM 1577 C CA . SER A 1 203 ? -14.598 0.551 8.635 1.00 83.31 203 SER A CA 1
ATOM 1578 C C . SER A 1 203 ? -14.719 0.798 10.129 1.00 83.31 203 SER A C 1
ATOM 1580 O O . SER A 1 203 ? -14.340 1.871 10.593 1.00 83.31 203 SER A O 1
ATOM 1582 N N . LEU A 1 204 ? -15.241 -0.177 10.867 1.00 87.69 204 LEU A N 1
ATOM 1583 C CA . LEU A 1 204 ? -15.443 -0.134 12.311 1.00 87.69 204 LEU A CA 1
ATOM 1584 C C . LEU A 1 204 ? -14.770 -1.330 12.943 1.00 87.69 204 LEU A C 1
ATOM 1586 O O . LEU A 1 204 ? -15.067 -2.466 12.593 1.00 87.69 204 LEU A O 1
ATOM 1590 N N . LEU A 1 205 ? -13.895 -1.075 13.895 1.00 88.06 205 LEU A N 1
ATOM 1591 C CA . LEU A 1 205 ? -13.063 -2.099 14.483 1.00 88.06 205 LEU A CA 1
ATOM 1592 C C . LEU A 1 205 ? -13.074 -1.970 16.000 1.00 88.06 205 LEU A C 1
ATOM 1594 O O . LEU A 1 205 ? -12.995 -0.859 16.523 1.00 88.06 205 LEU A O 1
ATOM 1598 N N . ALA A 1 206 ? -13.152 -3.096 16.702 1.00 89.19 206 ALA A N 1
ATOM 1599 C CA . ALA A 1 206 ? -13.159 -3.129 18.155 1.00 89.19 206 ALA A CA 1
ATOM 1600 C C . ALA A 1 206 ? -12.027 -3.968 18.753 1.00 89.19 206 ALA A C 1
ATOM 1602 O O . ALA A 1 206 ? -11.616 -4.995 18.217 1.00 89.19 206 ALA A O 1
ATOM 1603 N N . LYS A 1 207 ? -11.571 -3.545 19.930 1.00 87.88 207 LYS A N 1
ATOM 1604 C CA . LYS A 1 207 ? -10.701 -4.297 20.840 1.00 87.88 207 LYS A CA 1
ATOM 1605 C C . LYS A 1 207 ? -11.374 -4.364 22.206 1.00 87.88 207 LYS A C 1
ATOM 1607 O O . LYS A 1 207 ? -12.046 -3.418 22.590 1.00 87.88 207 LYS A O 1
ATOM 1612 N N . GLY A 1 208 ? -11.144 -5.441 22.952 1.00 89.69 208 GLY A N 1
ATOM 1613 C CA . GLY A 1 208 ? -11.711 -5.653 24.288 1.00 89.69 208 GLY A CA 1
ATOM 1614 C C . GLY A 1 208 ? -12.780 -6.748 24.295 1.00 89.69 208 GLY A C 1
ATOM 1615 O O . GLY A 1 208 ? -12.978 -7.411 23.267 1.00 89.69 208 GLY A O 1
ATOM 1616 N N . PRO A 1 209 ? -13.442 -6.986 25.437 1.00 93.88 209 PRO A N 1
ATOM 1617 C CA . PRO A 1 209 ? -14.433 -8.045 25.602 1.00 93.88 209 PRO A CA 1
ATOM 1618 C C . PRO A 1 209 ? -15.789 -7.611 25.030 1.00 93.88 209 PRO A C 1
ATOM 1620 O O . PRO A 1 209 ? -16.767 -7.470 25.757 1.00 93.88 209 PRO A O 1
ATOM 1623 N N . VAL A 1 210 ? -15.831 -7.340 23.724 1.00 94.62 210 VAL A N 1
ATOM 1624 C CA . VAL A 1 210 ? -17.012 -6.831 23.022 1.00 94.62 210 VAL A CA 1
ATOM 1625 C C . VAL A 1 210 ? -17.277 -7.572 21.722 1.00 94.62 210 VAL A C 1
ATOM 1627 O O . VAL A 1 210 ? -16.347 -7.999 21.040 1.00 94.62 210 VAL A O 1
ATOM 1630 N N . SER A 1 211 ? -18.554 -7.645 21.368 1.00 93.50 211 SER A N 1
ATOM 1631 C CA . SER A 1 211 ? -19.052 -7.981 20.037 1.00 93.50 211 SER A CA 1
ATOM 1632 C C . SER A 1 211 ? -19.704 -6.744 19.417 1.00 93.50 211 SER A C 1
ATOM 1634 O O . SER A 1 211 ? -20.156 -5.844 20.132 1.00 93.50 211 SER A O 1
ATOM 1636 N N . LEU A 1 212 ? -19.702 -6.678 18.088 1.00 93.31 212 LEU A N 1
ATOM 1637 C CA . LEU A 1 212 ? -20.265 -5.567 17.328 1.00 93.31 212 LEU A CA 1
ATOM 1638 C C . LEU A 1 212 ? -21.498 -6.025 16.556 1.00 93.31 212 LEU A C 1
ATOM 1640 O O . LEU A 1 212 ? -21.485 -7.094 15.955 1.00 93.31 212 LEU A O 1
ATOM 1644 N N . ASN A 1 213 ? -22.526 -5.186 16.511 1.00 92.62 213 ASN A N 1
ATOM 1645 C CA . ASN A 1 213 ? -23.705 -5.409 15.687 1.00 92.62 213 ASN A CA 1
ATOM 1646 C C . ASN A 1 213 ? -24.188 -4.088 15.070 1.00 92.62 213 ASN A C 1
ATOM 1648 O O . ASN A 1 213 ? -24.163 -3.045 15.720 1.00 92.62 213 ASN A O 1
ATOM 1652 N N . LEU A 1 214 ? -24.629 -4.113 13.813 1.00 91.81 214 LEU A N 1
ATOM 1653 C CA . LEU A 1 214 ? -25.264 -2.962 13.165 1.00 91.81 214 LEU A CA 1
ATOM 1654 C C . LEU A 1 214 ? -26.780 -3.126 13.249 1.00 91.81 214 LEU A C 1
ATOM 1656 O O . LEU A 1 214 ? -27.325 -4.053 12.661 1.00 91.81 214 LEU A O 1
ATOM 1660 N N . LEU A 1 215 ? -27.465 -2.211 13.940 1.00 90.94 215 LEU A N 1
ATOM 1661 C CA . LEU A 1 215 ? -28.925 -2.287 14.109 1.00 90.94 215 LEU A CA 1
ATOM 1662 C C . LEU A 1 215 ? -29.694 -1.876 12.850 1.00 90.94 215 LEU A C 1
ATOM 1664 O O . LEU A 1 215 ? -30.827 -2.296 12.641 1.00 90.94 215 LEU A O 1
ATOM 1668 N N . ASN A 1 216 ? -29.077 -1.059 12.001 1.00 88.38 216 ASN A N 1
ATOM 1669 C CA . ASN A 1 216 ? -29.620 -0.632 10.716 1.00 88.38 216 ASN A CA 1
ATOM 1670 C C . ASN A 1 216 ? -28.598 -0.888 9.595 1.00 88.38 216 ASN A C 1
ATOM 1672 O O . ASN A 1 216 ? -27.993 0.055 9.068 1.00 88.38 216 ASN A O 1
ATOM 1676 N N . PRO A 1 217 ? -28.355 -2.166 9.253 1.00 83.69 217 PRO A N 1
ATOM 1677 C CA . PRO A 1 217 ? -27.348 -2.523 8.271 1.00 83.69 217 PRO A CA 1
ATOM 1678 C C . PRO A 1 217 ? -27.726 -1.993 6.874 1.00 83.69 217 PRO A C 1
ATOM 1680 O O . PRO A 1 217 ? -28.902 -1.992 6.503 1.00 83.69 217 PRO A O 1
ATOM 1683 N N . PRO A 1 218 ? -26.749 -1.532 6.077 1.00 84.12 218 PRO A N 1
ATOM 1684 C CA . PRO A 1 218 ? -26.968 -1.199 4.674 1.00 84.12 218 PRO A CA 1
ATOM 1685 C C . PRO A 1 218 ? -27.060 -2.463 3.812 1.00 84.12 218 PRO A C 1
ATOM 1687 O O . PRO A 1 218 ? -26.763 -3.564 4.264 1.00 84.12 218 PRO A O 1
ATOM 1690 N N . ALA A 1 219 ? -27.399 -2.290 2.531 1.00 78.25 219 ALA A N 1
ATOM 1691 C CA . ALA A 1 219 ? -27.486 -3.395 1.573 1.00 78.25 219 ALA A CA 1
ATOM 1692 C C . ALA A 1 219 ? -26.157 -4.151 1.375 1.00 78.25 219 ALA A C 1
ATOM 1694 O O . ALA A 1 219 ? -26.172 -5.328 1.029 1.00 78.25 219 ALA A O 1
ATOM 1695 N N . ARG A 1 220 ? -25.010 -3.485 1.576 1.00 81.06 220 ARG A N 1
ATOM 1696 C CA . ARG A 1 220 ? -23.672 -4.062 1.381 1.00 81.06 220 ARG A CA 1
ATOM 1697 C C . ARG A 1 220 ? -22.789 -3.790 2.596 1.00 81.06 220 ARG A C 1
ATOM 1699 O O . ARG A 1 220 ? -22.328 -2.667 2.809 1.00 81.06 220 ARG A O 1
ATOM 1706 N N . TYR A 1 221 ? -22.552 -4.818 3.405 1.00 84.44 221 TYR A N 1
ATOM 1707 C CA . TYR A 1 221 ? -21.591 -4.771 4.504 1.00 84.44 221 TYR A CA 1
ATOM 1708 C C . TYR A 1 221 ? -20.972 -6.148 4.760 1.00 84.44 221 TYR A C 1
ATOM 1710 O O . TYR A 1 221 ? -21.555 -7.176 4.426 1.00 84.44 221 TYR A O 1
ATOM 1718 N N . TYR A 1 222 ? -19.790 -6.150 5.368 1.00 82.25 222 TYR A N 1
ATOM 1719 C CA . TYR A 1 222 ? -19.052 -7.342 5.770 1.00 82.25 222 TYR A CA 1
ATOM 1720 C C . TYR A 1 222 ? -18.844 -7.321 7.279 1.00 82.25 222 TYR A C 1
ATOM 1722 O O . TYR A 1 222 ? -18.560 -6.268 7.852 1.00 82.25 222 TYR A O 1
ATOM 1730 N N . TYR A 1 223 ? -18.968 -8.489 7.903 1.00 82.25 223 TYR A N 1
ATOM 1731 C CA . TYR A 1 223 ? -18.748 -8.701 9.328 1.00 82.25 223 TYR A CA 1
ATOM 1732 C C . TYR A 1 223 ? -17.701 -9.800 9.525 1.00 82.25 223 TYR A C 1
ATOM 1734 O O . TYR A 1 223 ? -17.849 -10.906 9.009 1.00 82.25 223 TYR A O 1
ATOM 1742 N N . MET A 1 224 ? -16.644 -9.487 10.268 1.00 76.19 224 MET A N 1
ATOM 1743 C CA . MET A 1 224 ? -15.562 -10.395 10.637 1.00 76.19 224 MET A CA 1
ATOM 1744 C C . MET A 1 224 ? -15.241 -10.197 12.122 1.00 76.19 224 MET A C 1
ATOM 1746 O O . MET A 1 224 ? -14.344 -9.429 12.470 1.00 76.19 224 MET A O 1
ATOM 1750 N N . ASP A 1 225 ? -15.996 -10.870 12.995 1.00 79.69 225 ASP A N 1
ATOM 1751 C CA . ASP A 1 225 ? -15.860 -10.806 14.460 1.00 79.69 225 ASP A CA 1
ATOM 1752 C C . ASP A 1 225 ? -15.912 -9.359 15.001 1.00 79.69 225 ASP A C 1
ATOM 1754 O O . ASP A 1 225 ? -16.973 -8.748 15.117 1.00 79.69 225 ASP A O 1
ATOM 1758 N N . LYS A 1 226 ? -14.765 -8.746 15.289 1.00 85.94 226 LYS A N 1
ATOM 1759 C CA . LYS A 1 226 ? -14.692 -7.370 15.805 1.00 85.94 226 LYS A CA 1
ATOM 1760 C C . LYS A 1 226 ? -14.502 -6.325 14.719 1.00 85.94 226 LYS A C 1
ATOM 1762 O O . LYS A 1 226 ? -14.179 -5.182 15.036 1.00 85.94 226 LYS A O 1
ATOM 1767 N N . TRP A 1 227 ? -14.689 -6.700 13.458 1.00 85.31 227 TRP A N 1
ATOM 1768 C CA . TRP A 1 227 ? -14.510 -5.823 12.314 1.00 85.31 227 TRP A CA 1
ATOM 1769 C C . TRP A 1 227 ? -15.753 -5.785 11.428 1.00 85.31 227 TRP A C 1
ATOM 1771 O O . TRP A 1 227 ? -16.242 -6.813 10.970 1.00 85.31 227 TRP A O 1
ATOM 1781 N N . ILE A 1 228 ? -16.245 -4.579 11.163 1.00 88.50 228 ILE A N 1
ATOM 1782 C CA . ILE A 1 228 ? -17.349 -4.314 10.249 1.00 88.50 228 ILE A CA 1
ATOM 1783 C C . ILE A 1 228 ? -16.871 -3.381 9.143 1.00 88.50 228 ILE A C 1
ATOM 1785 O O . ILE A 1 228 ? -16.299 -2.328 9.422 1.00 88.50 228 ILE A O 1
ATOM 1789 N N . ILE A 1 229 ? -17.155 -3.731 7.891 1.00 84.44 229 ILE A N 1
ATOM 1790 C CA . ILE A 1 229 ? -16.925 -2.867 6.730 1.00 84.44 229 ILE A CA 1
ATOM 1791 C C . ILE A 1 229 ? -18.270 -2.582 6.076 1.00 84.44 229 ILE A C 1
ATOM 1793 O O . ILE A 1 229 ? -18.915 -3.485 5.556 1.00 84.44 229 ILE A O 1
ATOM 1797 N N . ILE A 1 230 ? -18.683 -1.321 6.075 1.00 86.62 230 ILE A N 1
ATOM 1798 C CA . ILE A 1 230 ? -19.849 -0.836 5.341 1.00 86.62 230 ILE A CA 1
ATOM 1799 C C . ILE A 1 230 ? -19.385 -0.342 3.976 1.00 86.62 230 ILE A C 1
ATOM 1801 O O . ILE A 1 230 ? -18.499 0.511 3.908 1.00 86.62 230 ILE A O 1
ATOM 1805 N N . GLN A 1 231 ? -20.012 -0.835 2.912 1.00 81.12 231 GLN A N 1
ATOM 1806 C CA . GLN A 1 231 ? -19.727 -0.448 1.536 1.00 81.12 231 GLN A CA 1
ATOM 1807 C C . GLN A 1 231 ? -20.773 0.531 1.014 1.00 81.12 231 GLN A C 1
ATOM 1809 O O . GLN A 1 231 ? -21.945 0.460 1.380 1.00 81.12 231 GLN A O 1
ATOM 1814 N N . ASP A 1 232 ? -20.311 1.477 0.203 1.00 77.62 232 ASP A N 1
ATOM 1815 C CA . ASP A 1 232 ? -21.067 2.614 -0.314 1.00 77.62 232 ASP A CA 1
ATOM 1816 C C . ASP A 1 232 ? -22.013 3.248 0.715 1.00 77.62 232 ASP A C 1
ATOM 1818 O O . ASP A 1 232 ? -23.210 3.412 0.454 1.00 77.62 232 ASP A O 1
ATOM 1822 N N . PRO A 1 233 ? -21.507 3.614 1.917 1.00 79.62 233 PRO A N 1
ATOM 1823 C CA . PRO A 1 233 ? -22.374 4.141 2.950 1.00 79.62 233 PRO A CA 1
ATOM 1824 C C . PRO A 1 233 ? -23.023 5.424 2.455 1.00 79.62 233 PRO A C 1
ATOM 1826 O O . PRO A 1 233 ? -22.326 6.300 1.940 1.00 79.62 233 PRO A O 1
ATOM 1829 N N . GLY A 1 234 ? -24.334 5.559 2.640 1.00 74.31 234 GLY A N 1
ATOM 1830 C CA . GLY A 1 234 ? -25.075 6.769 2.297 1.00 74.31 234 GLY A CA 1
ATOM 1831 C C . GLY A 1 234 ? -24.699 7.965 3.184 1.00 74.31 234 GLY A C 1
ATOM 1832 O O . GLY A 1 234 ? -23.694 7.974 3.896 1.00 74.31 234 GLY A O 1
ATOM 1833 N N . SER A 1 235 ? -25.521 9.014 3.159 1.00 69.88 235 SER A N 1
ATOM 1834 C CA . SER A 1 235 ? -25.461 10.106 4.150 1.00 69.88 235 SER A CA 1
ATOM 1835 C C . SER A 1 235 ? -26.146 9.746 5.479 1.00 69.88 235 SER A C 1
ATOM 1837 O O . SER A 1 235 ? -26.116 10.537 6.428 1.00 69.88 235 SER A O 1
ATOM 1839 N N . THR A 1 236 ? -26.760 8.564 5.548 1.00 77.25 236 THR A N 1
ATOM 1840 C CA . THR A 1 236 ? -27.488 8.026 6.695 1.00 77.25 236 THR A CA 1
ATOM 1841 C C . THR A 1 236 ? -26.579 7.750 7.890 1.00 77.25 236 THR A C 1
ATOM 1843 O O . THR A 1 236 ? -25.386 7.474 7.765 1.00 77.25 236 THR A O 1
ATOM 1846 N N . LYS A 1 237 ? -27.168 7.858 9.082 1.00 88.06 237 LYS A N 1
ATOM 1847 C CA . LYS A 1 237 ? -26.538 7.472 10.344 1.00 88.06 237 LYS A CA 1
ATOM 1848 C C . LYS A 1 237 ? -26.741 5.978 10.563 1.00 88.06 237 LYS A C 1
ATOM 1850 O O . LYS A 1 237 ? -27.865 5.498 10.453 1.00 88.06 237 LYS A O 1
ATOM 1855 N N . TYR A 1 238 ? -25.674 5.283 10.913 1.00 90.88 238 TYR A N 1
ATOM 1856 C CA . TYR A 1 238 ? -25.691 3.891 11.337 1.00 90.88 238 TYR A CA 1
ATOM 1857 C C . TYR A 1 238 ? -25.633 3.821 12.864 1.00 90.88 238 TYR A C 1
ATOM 1859 O O . TYR A 1 238 ? -24.923 4.608 13.490 1.00 90.88 238 TYR A O 1
ATOM 1867 N N . THR A 1 239 ? -26.358 2.884 13.456 1.00 93.19 239 THR A N 1
ATOM 1868 C CA . THR A 1 239 ? -26.337 2.588 14.884 1.00 93.19 239 THR A CA 1
ATOM 1869 C C . THR A 1 239 ? -25.534 1.314 15.088 1.00 93.19 239 THR A C 1
ATOM 1871 O O . THR A 1 239 ? -25.950 0.219 14.707 1.00 93.19 239 THR A O 1
ATOM 1874 N N . LEU A 1 240 ? -24.351 1.487 15.666 1.00 93.88 240 LEU A N 1
ATOM 1875 C CA . LEU A 1 240 ? -23.475 0.419 16.108 1.00 93.88 240 LEU A CA 1
ATOM 1876 C C . LEU A 1 240 ? -23.838 0.063 17.548 1.00 93.88 240 LEU A C 1
ATOM 1878 O O . LEU A 1 240 ? -23.641 0.860 18.465 1.00 93.88 240 LEU A O 1
ATOM 1882 N N . GLN A 1 241 ? -24.337 -1.145 17.732 1.00 95.06 241 GLN A N 1
ATOM 1883 C CA . GLN A 1 241 ? -24.514 -1.766 19.027 1.00 95.06 241 GLN A CA 1
ATOM 1884 C C . GLN A 1 241 ? -23.225 -2.494 19.417 1.00 95.06 241 GLN A C 1
ATOM 1886 O O . GLN A 1 241 ? -22.638 -3.232 18.624 1.00 95.06 241 GLN A O 1
ATOM 1891 N N . VAL A 1 242 ? -22.780 -2.264 20.646 1.00 95.69 242 VAL A N 1
ATOM 1892 C CA . VAL A 1 242 ? -21.613 -2.898 21.254 1.00 95.69 242 VAL A CA 1
ATOM 1893 C C . VAL A 1 242 ? -22.089 -3.667 22.471 1.00 95.69 242 VAL A C 1
ATOM 1895 O O . VAL A 1 242 ? -22.588 -3.058 23.417 1.00 95.69 242 VAL A O 1
ATOM 1898 N N . THR A 1 243 ? -21.919 -4.985 22.456 1.00 96.25 243 THR A N 1
ATOM 1899 C CA . THR A 1 243 ? -22.365 -5.862 23.543 1.00 96.25 243 THR A CA 1
ATOM 1900 C C . THR A 1 243 ? -21.167 -6.502 24.225 1.00 96.25 243 THR A C 1
ATOM 1902 O O . THR A 1 243 ? -20.297 -7.072 23.559 1.00 96.25 243 THR A O 1
ATOM 1905 N N . GLY A 1 244 ? -21.115 -6.412 25.553 1.00 95.69 244 GLY A N 1
ATOM 1906 C CA . GLY A 1 244 ? -20.041 -6.975 26.358 1.00 95.69 244 GLY A CA 1
ATOM 1907 C C . GLY A 1 244 ? -20.073 -8.499 26.341 1.00 95.69 244 GLY A C 1
ATOM 1908 O O . GLY A 1 244 ? -21.010 -9.113 26.840 1.00 95.69 244 GLY A O 1
ATOM 1909 N N . THR A 1 245 ? -19.026 -9.127 25.815 1.00 95.62 245 THR A N 1
ATOM 1910 C CA . THR A 1 245 ? -18.800 -10.580 25.926 1.00 95.62 245 THR A CA 1
ATOM 1911 C C . THR A 1 245 ? -18.082 -10.946 27.233 1.00 95.62 245 THR A C 1
ATOM 1913 O O . THR A 1 245 ? -17.763 -12.104 27.475 1.00 95.62 245 THR A O 1
ATOM 1916 N N . GLY A 1 246 ? -17.779 -9.942 28.056 1.00 94.31 246 GLY A N 1
ATOM 1917 C CA . GLY A 1 246 ? -17.086 -10.007 29.337 1.00 94.31 246 GLY A CA 1
ATOM 1918 C C . GLY A 1 246 ? -17.011 -8.602 29.940 1.00 94.31 246 GLY A C 1
ATOM 1919 O O . GLY A 1 246 ? -17.595 -7.664 29.398 1.00 94.31 246 GLY A O 1
ATOM 1920 N N . SER A 1 247 ? -16.281 -8.445 31.042 1.00 95.50 247 SER A N 1
ATOM 1921 C CA . SER A 1 247 ? -16.105 -7.145 31.700 1.00 95.50 247 SER A CA 1
ATOM 1922 C C . SER A 1 247 ? -14.695 -6.602 31.485 1.00 95.50 247 SER A C 1
ATOM 1924 O O . SER A 1 247 ? -13.724 -7.345 31.614 1.00 95.50 247 SER A O 1
ATOM 1926 N N . GLY A 1 248 ? -14.567 -5.313 31.175 1.00 94.56 248 GLY A N 1
ATOM 1927 C CA . GLY A 1 248 ? -13.267 -4.663 31.010 1.00 94.56 248 GLY A CA 1
ATOM 1928 C C . GLY A 1 248 ? -13.304 -3.411 30.143 1.00 94.56 248 GLY A C 1
ATOM 1929 O O . GLY A 1 248 ? -14.367 -2.899 29.796 1.00 94.56 248 GLY A O 1
ATOM 1930 N N . GLU A 1 249 ? -12.122 -2.911 29.797 1.00 94.19 249 GLU A N 1
ATOM 1931 C CA . GLU A 1 249 ? -11.966 -1.820 28.838 1.00 94.19 249 GLU A CA 1
ATOM 1932 C C . GLU A 1 249 ? -12.107 -2.334 27.399 1.00 94.19 249 GLU A C 1
ATOM 1934 O O . GLU A 1 249 ? -11.649 -3.427 27.053 1.00 94.19 249 GLU A O 1
ATOM 1939 N N . PHE A 1 250 ? -12.731 -1.526 26.549 1.00 93.12 250 PHE A N 1
ATOM 1940 C CA . PHE A 1 250 ? -12.788 -1.738 25.115 1.00 93.12 250 PHE A CA 1
ATOM 1941 C C . PHE A 1 250 ? -12.481 -0.445 24.358 1.00 93.12 250 PHE A C 1
ATOM 1943 O O . PHE A 1 250 ? -12.728 0.666 24.834 1.00 93.12 250 PHE A O 1
ATOM 1950 N N . SER A 1 251 ? -11.970 -0.604 23.142 1.00 90.50 251 SER A N 1
ATOM 1951 C CA . SER A 1 251 ? -11.687 0.494 22.223 1.00 90.50 251 SER A CA 1
ATOM 1952 C C . SER A 1 251 ? -12.402 0.262 20.904 1.00 90.50 251 SER A C 1
ATOM 1954 O O . SER A 1 251 ? -12.418 -0.856 20.394 1.00 90.50 251 SER A O 1
ATOM 1956 N N . LEU A 1 252 ? -12.955 1.326 20.336 1.00 89.94 252 LEU A N 1
ATOM 1957 C CA . LEU A 1 252 ? -13.516 1.367 18.994 1.00 89.94 252 LEU A CA 1
ATOM 1958 C C . LEU A 1 252 ? -12.661 2.282 18.130 1.00 89.94 252 LEU A C 1
ATOM 1960 O O . LEU A 1 252 ? -12.357 3.402 18.540 1.00 89.94 252 LEU A O 1
ATOM 1964 N N . ALA A 1 253 ? -12.337 1.840 16.924 1.00 86.75 253 ALA A N 1
ATOM 1965 C CA . ALA A 1 253 ? -11.748 2.659 15.881 1.00 86.75 253 ALA A CA 1
ATOM 1966 C C . ALA A 1 253 ? -12.663 2.701 14.662 1.00 86.75 253 ALA A C 1
ATOM 1968 O O . ALA A 1 253 ? -13.267 1.697 14.282 1.00 86.75 253 ALA A O 1
ATOM 1969 N N . ALA A 1 254 ? -12.739 3.870 14.038 1.00 84.81 254 ALA A N 1
ATOM 1970 C CA . ALA A 1 254 ? -13.459 4.074 12.798 1.00 84.81 254 ALA A CA 1
ATOM 1971 C C . ALA A 1 254 ? -12.552 4.713 11.735 1.00 84.81 254 ALA A C 1
ATOM 1973 O O . ALA A 1 254 ? -11.848 5.688 12.021 1.00 84.81 254 ALA A O 1
ATOM 1974 N N . ASP A 1 255 ? -12.612 4.182 10.510 1.00 80.06 255 ASP A N 1
ATOM 1975 C CA . ASP A 1 255 ? -11.957 4.722 9.310 1.00 80.06 255 ASP A CA 1
ATOM 1976 C C . ASP A 1 255 ? -12.960 4.958 8.170 1.00 80.06 255 ASP A C 1
ATOM 1978 O O . ASP A 1 255 ? -14.038 4.362 8.127 1.00 80.06 255 ASP A O 1
ATOM 1982 N N . SER A 1 256 ? -12.583 5.805 7.213 1.00 76.44 256 SER A N 1
ATOM 1983 C CA . SER A 1 256 ? -13.266 5.957 5.924 1.00 76.44 256 SER A CA 1
ATOM 1984 C C . SER A 1 256 ? -12.285 6.458 4.867 1.00 76.44 256 SER A C 1
ATOM 1986 O O . SER A 1 256 ? -11.319 7.140 5.211 1.00 76.44 256 SER A O 1
ATOM 1988 N N . ASN A 1 257 ? -12.586 6.260 3.584 1.00 66.50 257 ASN A N 1
ATOM 1989 C CA . ASN A 1 257 ? -11.781 6.806 2.482 1.00 66.50 257 ASN A CA 1
ATOM 1990 C C . ASN A 1 257 ? -11.753 8.351 2.399 1.00 66.50 257 ASN A C 1
ATOM 1992 O O . ASN A 1 257 ? -11.070 8.902 1.542 1.00 66.50 257 ASN A O 1
ATOM 1996 N N . TYR A 1 258 ? -12.452 9.057 3.297 1.00 61.12 258 TYR A N 1
ATOM 1997 C CA . TYR A 1 258 ? -12.417 10.518 3.431 1.00 61.12 258 TYR A CA 1
ATOM 1998 C C . TYR A 1 258 ? -11.554 11.025 4.598 1.00 61.12 258 TYR A C 1
ATOM 2000 O O . TYR A 1 258 ? -11.394 12.239 4.744 1.00 61.12 258 TYR A O 1
ATOM 2008 N N . LEU A 1 259 ? -11.035 10.143 5.462 1.00 53.09 259 LEU A N 1
ATOM 2009 C CA . LEU A 1 259 ? -10.118 10.551 6.527 1.00 53.09 259 LEU A CA 1
ATOM 2010 C C . LEU A 1 259 ? -8.727 10.814 5.945 1.00 53.09 259 LEU A C 1
ATOM 2012 O O . LEU A 1 259 ? -8.191 10.020 5.170 1.00 53.09 259 LEU A O 1
ATOM 2016 N N . THR A 1 260 ? -8.122 11.937 6.341 1.00 46.53 260 THR A N 1
ATOM 2017 C CA . THR A 1 260 ? -6.721 12.207 6.018 1.00 46.53 260 THR A CA 1
ATOM 2018 C C . THR A 1 260 ? -5.819 11.164 6.672 1.00 46.53 260 THR A C 1
ATOM 2020 O O . THR A 1 260 ? -6.136 10.598 7.717 1.00 46.53 260 THR A O 1
ATOM 2023 N N . PHE A 1 261 ? -4.693 10.918 6.005 1.00 47.75 261 PHE A N 1
ATOM 2024 C CA . PHE A 1 261 ? -3.800 9.760 6.103 1.00 47.75 261 PHE A CA 1
ATOM 2025 C C . PHE A 1 261 ? -3.405 9.261 7.508 1.00 47.75 261 PHE A C 1
ATOM 2027 O O . PHE A 1 261 ? -3.021 8.099 7.620 1.00 47.75 261 PHE A O 1
ATOM 2034 N N . ASP A 1 262 ? -3.571 10.069 8.558 1.00 47.56 262 ASP A N 1
ATOM 2035 C CA . ASP A 1 262 ? -2.990 9.834 9.883 1.00 47.56 262 ASP A CA 1
ATOM 2036 C C . ASP A 1 262 ? -4.012 9.777 11.038 1.00 47.56 262 ASP A C 1
ATOM 2038 O O . ASP A 1 262 ? -3.610 9.749 12.201 1.00 47.56 262 ASP A O 1
ATOM 2042 N N . LYS A 1 263 ? -5.330 9.806 10.777 1.00 59.12 263 LYS A N 1
ATOM 2043 C CA . LYS A 1 263 ? -6.334 9.877 11.859 1.00 59.12 263 LYS A CA 1
ATOM 2044 C C . LYS A 1 263 ? -7.441 8.841 11.723 1.00 59.12 263 LYS A C 1
ATOM 2046 O O . LYS A 1 263 ? -8.418 9.065 11.020 1.00 59.12 263 LYS A O 1
ATOM 2051 N N . LEU A 1 264 ? -7.321 7.759 12.492 1.00 71.00 264 LEU A N 1
ATOM 2052 C CA . LEU A 1 264 ? -8.480 6.971 12.908 1.00 71.00 264 LEU A CA 1
ATOM 2053 C C . LEU A 1 264 ? -9.256 7.755 13.961 1.00 71.00 264 LEU A C 1
ATOM 2055 O O . LEU A 1 264 ? -8.663 8.411 14.823 1.00 71.00 264 LEU A O 1
ATOM 2059 N N . GLN A 1 265 ? -10.582 7.676 13.918 1.00 78.44 265 GLN A N 1
ATOM 2060 C CA . GLN A 1 265 ? -11.366 8.140 15.048 1.00 78.44 265 GLN A CA 1
ATOM 2061 C C . GLN A 1 265 ? -11.454 7.018 16.076 1.00 78.44 265 GLN A C 1
ATOM 2063 O O . GLN A 1 265 ? -12.079 5.996 15.814 1.00 78.44 265 GLN A O 1
ATOM 2068 N N . CYS A 1 266 ? -10.854 7.234 17.243 1.00 83.00 266 CYS A N 1
ATOM 2069 C CA . CYS A 1 266 ? -10.835 6.255 18.321 1.00 83.00 266 CYS A CA 1
ATOM 2070 C C . CYS A 1 266 ? -11.720 6.698 19.491 1.00 83.00 266 CYS A C 1
ATOM 2072 O O . CYS A 1 266 ? -11.825 7.890 19.789 1.00 83.00 266 CYS A O 1
ATOM 2074 N N . LEU A 1 267 ? -12.327 5.730 20.171 1.00 88.06 267 LEU A N 1
ATOM 2075 C CA . LEU A 1 267 ? -13.024 5.906 21.439 1.00 88.06 267 LEU A CA 1
ATOM 2076 C C . LEU A 1 267 ? -12.668 4.743 22.359 1.00 88.06 267 LEU A C 1
ATOM 2078 O O . LEU A 1 267 ? -12.660 3.600 21.917 1.00 88.06 267 LEU A O 1
ATOM 2082 N N . THR A 1 268 ? -12.433 5.032 23.634 1.00 89.75 268 THR A N 1
ATOM 2083 C CA . THR A 1 268 ? -12.223 4.018 24.672 1.00 89.75 268 THR A CA 1
ATOM 2084 C C . THR A 1 268 ? -13.326 4.135 25.717 1.00 89.75 268 THR A C 1
ATOM 2086 O O . THR A 1 268 ? -13.765 5.239 26.047 1.00 89.75 268 THR A O 1
ATOM 2089 N N . SER A 1 269 ? -13.819 3.003 26.211 1.00 93.19 269 SER A N 1
ATOM 2090 C CA . SER A 1 269 ? -14.804 2.944 27.289 1.00 93.19 269 SER A CA 1
ATOM 2091 C C . SER A 1 269 ? -14.683 1.622 28.048 1.00 93.19 269 SER A C 1
ATOM 2093 O O . SER A 1 269 ? -13.930 0.740 27.658 1.00 93.19 269 SER A O 1
ATOM 2095 N N . THR A 1 270 ? -15.422 1.473 29.139 1.00 94.94 270 THR A N 1
ATOM 2096 C CA . THR A 1 270 ? -15.556 0.202 29.863 1.00 94.94 270 THR A CA 1
ATOM 2097 C C . THR A 1 270 ? -16.863 -0.476 29.488 1.00 94.94 270 THR A C 1
ATOM 2099 O O . THR A 1 270 ? -17.781 0.192 29.020 1.00 94.94 270 THR A O 1
ATOM 2102 N N . ILE A 1 271 ? -16.975 -1.784 29.670 1.00 96.81 271 ILE A N 1
ATOM 2103 C CA . ILE A 1 271 ? -18.220 -2.536 29.488 1.00 96.81 271 ILE A CA 1
ATOM 2104 C C . ILE A 1 271 ? -18.286 -3.676 30.503 1.00 96.81 271 ILE A C 1
ATOM 2106 O O . ILE A 1 271 ? -17.240 -4.154 30.952 1.00 96.81 271 ILE A O 1
ATOM 2110 N N . THR A 1 272 ? -19.488 -4.109 30.869 1.00 96.38 272 THR A N 1
ATOM 2111 C CA . THR A 1 272 ? -19.706 -5.348 31.630 1.00 96.38 272 THR A CA 1
ATOM 2112 C C . THR A 1 272 ? -20.334 -6.439 30.762 1.00 96.38 272 THR A C 1
ATOM 2114 O O . THR A 1 272 ? -20.880 -6.172 29.691 1.00 96.38 272 THR A O 1
ATOM 2117 N N . ALA A 1 273 ? -20.244 -7.695 31.204 1.00 95.62 273 ALA A N 1
ATOM 2118 C CA . ALA A 1 273 ? -20.831 -8.818 30.476 1.00 95.62 273 ALA A CA 1
ATOM 2119 C C . ALA A 1 273 ? -22.341 -8.610 30.248 1.00 95.62 273 ALA A C 1
ATOM 2121 O O . ALA A 1 273 ? -23.080 -8.308 31.184 1.00 95.62 273 ALA A O 1
ATOM 2122 N N . ASN A 1 274 ? -22.787 -8.797 29.005 1.00 94.38 274 ASN A N 1
ATOM 2123 C CA . ASN A 1 274 ? -24.149 -8.568 28.510 1.00 94.38 274 ASN A CA 1
ATOM 2124 C C . ASN A 1 274 ? -24.637 -7.104 28.543 1.00 94.38 274 ASN A C 1
ATOM 2126 O O . ASN A 1 274 ? -25.740 -6.829 28.066 1.00 94.38 274 ASN A O 1
ATOM 2130 N N . GLU A 1 275 ? -23.838 -6.148 29.038 1.00 96.75 275 GLU A N 1
ATOM 2131 C CA . GLU A 1 275 ? -24.142 -4.725 28.873 1.00 96.75 275 GLU A CA 1
ATOM 2132 C C . GLU A 1 275 ? -24.114 -4.378 27.388 1.00 96.75 275 GLU A C 1
ATOM 2134 O O . GLU A 1 275 ? -23.249 -4.832 26.637 1.00 96.75 275 GLU A O 1
ATOM 2139 N N . THR A 1 276 ? -25.069 -3.558 26.969 1.00 95.81 276 THR A N 1
ATOM 2140 C CA . THR A 1 276 ? -25.166 -3.083 25.597 1.00 95.81 276 THR A CA 1
ATOM 2141 C C . THR A 1 276 ? -25.034 -1.567 25.566 1.00 95.81 276 THR A C 1
ATOM 2143 O O . THR A 1 276 ? -25.693 -0.859 26.326 1.00 95.81 276 THR A O 1
ATOM 2146 N N . LYS A 1 277 ? -24.169 -1.063 24.682 1.00 95.88 277 LYS A N 1
ATOM 2147 C CA . LYS A 1 277 ? -23.956 0.366 24.429 1.00 95.88 277 LYS A CA 1
ATOM 2148 C C . LYS A 1 277 ? -24.179 0.669 22.962 1.00 95.88 277 LYS A C 1
ATOM 2150 O O . LYS A 1 277 ? -23.775 -0.105 22.101 1.00 95.88 277 LYS A O 1
ATOM 2155 N N . GLU A 1 278 ? -24.767 1.822 22.682 1.00 95.38 278 GLU A N 1
ATOM 2156 C CA . GLU A 1 278 ? -25.042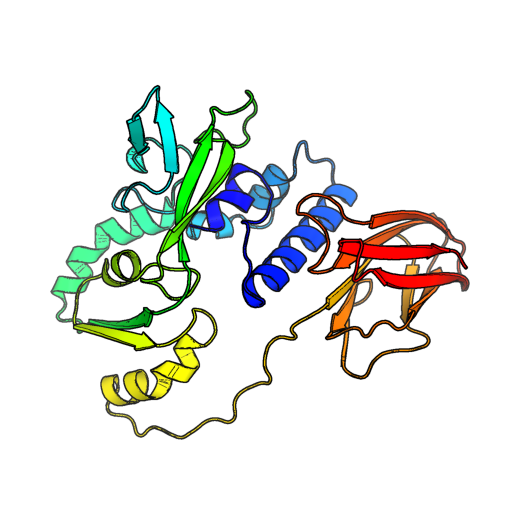 2.249 21.316 1.00 95.38 278 GLU A CA 1
ATOM 2157 C C . GLU A 1 278 ? -24.190 3.448 20.916 1.00 95.38 278 GLU A C 1
ATOM 2159 O O . GLU A 1 278 ? -23.948 4.385 21.687 1.00 95.38 278 GLU A O 1
ATOM 2164 N N . TYR A 1 279 ? -23.730 3.404 19.672 1.00 93.06 279 TYR A N 1
ATOM 2165 C CA . TYR A 1 279 ? -22.917 4.432 19.056 1.00 93.06 279 TYR A CA 1
ATOM 2166 C C . TYR A 1 279 ? -23.492 4.792 17.694 1.00 93.06 279 TYR A C 1
ATOM 2168 O O . TYR A 1 279 ? -23.814 3.933 16.880 1.00 93.06 279 TYR A O 1
ATOM 2176 N N . THR A 1 280 ? -23.570 6.084 17.408 1.00 91.25 280 THR A N 1
ATOM 2177 C CA . THR A 1 280 ? -23.865 6.580 16.069 1.00 91.25 280 THR A CA 1
ATOM 2178 C C . THR A 1 280 ? -22.587 6.655 15.243 1.00 91.25 280 THR A C 1
ATOM 2180 O O . THR A 1 280 ? -21.605 7.278 15.657 1.00 91.25 280 THR A O 1
ATOM 2183 N N . VAL A 1 281 ? -22.639 6.087 14.041 1.00 88.56 281 VAL A N 1
ATOM 2184 C CA . VAL A 1 281 ? -21.598 6.123 13.016 1.00 88.56 281 VAL A CA 1
ATOM 2185 C C . VAL A 1 281 ? -22.132 6.847 11.782 1.00 88.56 281 VAL A C 1
ATOM 2187 O O . VAL A 1 281 ? -23.203 6.522 11.280 1.00 88.56 281 VAL A O 1
ATOM 2190 N N . GLN A 1 282 ? -21.407 7.835 11.262 1.00 85.88 282 GLN A N 1
ATOM 2191 C CA . GLN A 1 282 ? -21.833 8.573 10.068 1.00 85.88 282 GLN A CA 1
ATOM 2192 C C . GLN A 1 282 ? -20.641 9.055 9.243 1.00 85.88 282 GLN A C 1
ATOM 2194 O O . GLN A 1 282 ? -19.673 9.571 9.802 1.00 85.88 282 GLN A O 1
ATOM 2199 N N . LEU A 1 283 ? -20.733 8.967 7.915 1.00 78.62 283 LEU A N 1
ATOM 2200 C CA . LEU A 1 283 ? -19.827 9.683 7.016 1.00 78.62 283 LEU A CA 1
ATOM 2201 C C . LEU A 1 283 ? -20.114 11.189 7.041 1.00 78.62 283 LEU A C 1
ATOM 2203 O O . LEU A 1 283 ? -21.261 11.621 6.943 1.00 78.62 283 LEU A O 1
ATOM 2207 N N . LYS A 1 284 ? -19.065 12.008 7.121 1.00 73.81 284 LYS A N 1
ATOM 2208 C CA . LYS A 1 284 ? -19.140 13.471 7.041 1.00 73.81 284 LYS A CA 1
ATOM 2209 C C . LYS A 1 284 ? -18.659 13.950 5.667 1.00 73.81 284 LYS A C 1
ATOM 2211 O O . LYS A 1 284 ? -17.468 14.234 5.520 1.00 73.81 284 LYS A O 1
ATOM 2216 N N . PRO A 1 285 ? -19.563 14.117 4.683 1.00 55.34 285 PRO A N 1
ATOM 2217 C CA . PRO A 1 285 ? -19.185 14.433 3.304 1.00 55.34 285 PRO A CA 1
ATOM 2218 C C . PRO A 1 285 ? -18.418 15.757 3.161 1.00 55.34 285 PRO A C 1
ATOM 2220 O O . PRO A 1 285 ? -17.498 15.841 2.359 1.00 55.34 285 PRO A O 1
ATOM 2223 N N . PHE A 1 286 ? -18.726 16.772 3.977 1.00 50.06 286 PHE A N 1
ATOM 2224 C CA . PHE A 1 286 ? -18.116 18.108 3.860 1.00 50.06 286 PHE A CA 1
ATOM 2225 C C . PHE A 1 286 ? -16.906 18.354 4.772 1.00 50.06 286 PHE A C 1
ATOM 2227 O O . PHE A 1 286 ? -16.210 19.349 4.602 1.00 50.06 286 PHE A O 1
ATOM 2234 N N . LYS A 1 287 ? -16.662 17.490 5.768 1.00 52.69 287 LYS A N 1
ATOM 2235 C CA . LYS A 1 287 ? -15.552 17.662 6.730 1.00 52.69 287 LYS A CA 1
ATOM 2236 C C . LYS A 1 287 ? -14.423 16.646 6.560 1.00 52.69 287 LYS A C 1
ATOM 2238 O O . LYS A 1 287 ? -13.439 16.760 7.278 1.00 52.69 287 LYS A O 1
ATOM 2243 N N . GLY A 1 288 ? -14.567 15.694 5.636 1.00 56.88 288 GLY A N 1
ATOM 2244 C CA . GLY A 1 288 ? -13.595 14.629 5.415 1.00 56.88 288 GLY A CA 1
ATOM 2245 C C . GLY A 1 288 ? -13.524 13.676 6.608 1.00 56.88 288 GLY A C 1
ATOM 2246 O O . GLY A 1 288 ? -12.784 13.916 7.559 1.00 56.88 288 GLY A O 1
ATOM 2247 N N . GLY A 1 289 ? -14.323 12.607 6.590 1.00 71.31 289 GLY A N 1
ATOM 2248 C CA . GLY A 1 289 ? -14.105 11.466 7.479 1.00 71.31 289 GLY A CA 1
ATOM 2249 C C . GLY A 1 289 ? -15.356 10.829 8.069 1.00 71.31 289 GLY A C 1
ATOM 2250 O O . GLY A 1 289 ? -16.481 11.121 7.665 1.00 71.31 289 GLY A O 1
ATOM 2251 N N . VAL A 1 290 ? -15.149 9.963 9.057 1.00 76.81 290 VAL A N 1
ATOM 2252 C CA . VAL A 1 290 ? -16.207 9.288 9.818 1.00 76.81 290 VAL A CA 1
ATOM 2253 C C . VAL A 1 290 ? -16.460 10.009 11.144 1.00 76.81 290 VAL A C 1
ATOM 2255 O O . VAL A 1 290 ? -15.603 10.721 11.667 1.00 76.81 290 VAL A O 1
ATOM 2258 N N . SER A 1 291 ? -17.674 9.881 11.670 1.00 81.56 291 SER A N 1
ATOM 2259 C CA . SER A 1 291 ? -18.040 10.320 13.008 1.00 81.56 291 SER A CA 1
ATOM 2260 C C . SER A 1 291 ? -18.596 9.157 13.807 1.00 81.56 291 SER A C 1
ATOM 2262 O O . SER A 1 291 ? -19.648 8.643 13.448 1.00 81.56 291 SER A O 1
ATOM 2264 N N . LEU A 1 292 ? -17.916 8.806 14.888 1.00 83.06 292 LEU A N 1
ATOM 2265 C CA . LEU A 1 292 ? -18.306 7.858 15.920 1.00 83.06 292 LEU A CA 1
ATOM 2266 C C . LEU A 1 292 ? -18.677 8.642 17.186 1.00 83.06 292 LEU A C 1
ATOM 2268 O O . LEU A 1 292 ? -17.873 9.448 17.666 1.00 83.06 292 LEU A O 1
ATOM 2272 N N . ARG A 1 293 ? -19.899 8.477 17.697 1.00 84.38 293 ARG A N 1
ATOM 2273 C CA . ARG A 1 293 ? -20.405 9.182 18.890 1.00 84.38 293 ARG A CA 1
ATOM 2274 C C . ARG A 1 293 ? -21.248 8.247 19.739 1.00 84.38 293 ARG A C 1
ATOM 2276 O O . ARG A 1 293 ? -22.028 7.492 19.179 1.00 84.38 293 ARG A O 1
ATOM 2283 N N . LYS A 1 294 ? -21.114 8.320 21.063 1.00 85.25 294 LYS A N 1
ATOM 2284 C CA . LYS A 1 294 ? -22.030 7.632 21.980 1.00 85.25 294 LYS A CA 1
ATOM 2285 C C . LYS A 1 294 ? -23.434 8.241 21.844 1.00 85.25 294 LYS A C 1
ATOM 2287 O O . LYS A 1 294 ? -23.523 9.462 21.680 1.00 85.25 294 LYS A O 1
ATOM 2292 N N . VAL A 1 295 ? -24.463 7.393 21.843 1.0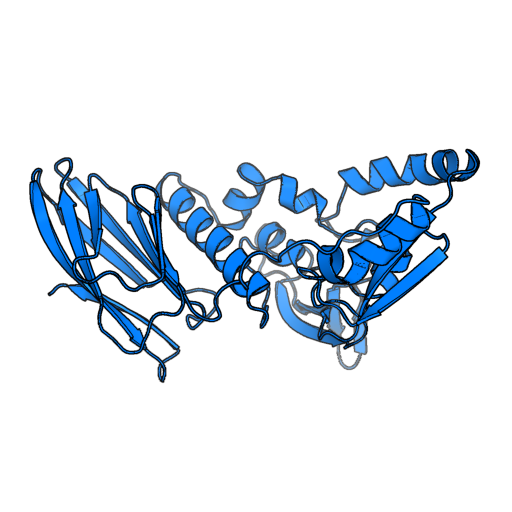0 82.31 295 VAL A N 1
ATOM 2293 C CA . VAL A 1 295 ? -25.876 7.807 21.916 1.00 82.31 295 VAL A CA 1
ATOM 2294 C C . VAL A 1 295 ? -26.222 8.210 23.345 1.00 82.31 295 VAL A C 1
ATOM 2296 O O . VAL A 1 295 ? -25.725 7.541 24.283 1.00 82.31 295 VAL A O 1
#